Protein AF-A0A968QSR7-F1 (afdb_monomer_lite)

Sequence (212 aa):
MKFERIIHTDYPELKRFFEHQQYRLCVYSLPSLLCWSNDVYQPYGAAIDDDTLLVAAEFDEAHRKDRHLIMPVSRNGEFSPEELAKLLKTSGFDSYWFVPEDYIAAYPRISDLFEIREQVGFADYIYRKDDLAELKGNKYSKKRNLIHQFQKEYVNTNRISIEPLTPSLCSECLEFLEEWCKEHGCDKETQDDLACEKPLPSICLSISGILM

Radius of gyration: 20.64 Å; chains: 1; bounding box: 46×44×51 Å

Structure (mmCIF, N/CA/C/O backbone):
data_AF-A0A968QSR7-F1
#
_entry.id   AF-A0A968QSR7-F1
#
loop_
_atom_site.group_PDB
_atom_site.id
_atom_site.type_symbol
_atom_site.label_atom_id
_atom_site.label_alt_id
_atom_site.label_comp_id
_atom_site.label_asym_id
_atom_site.label_entity_id
_atom_site.label_seq_id
_atom_site.pdbx_PDB_ins_code
_atom_site.Cartn_x
_atom_site.Cartn_y
_atom_site.Cartn_z
_atom_site.occupancy
_atom_site.B_iso_or_equiv
_atom_site.auth_seq_id
_atom_site.auth_comp_id
_atom_site.auth_asym_id
_atom_site.auth_atom_id
_atom_site.pdbx_PDB_model_num
ATOM 1 N N . MET A 1 1 ? 12.946 9.515 -17.135 1.00 85.38 1 MET A N 1
ATOM 2 C CA . MET A 1 1 ? 11.650 9.887 -16.521 1.00 85.38 1 MET A CA 1
ATOM 3 C C . MET A 1 1 ? 11.924 10.859 -15.386 1.00 85.38 1 MET A C 1
ATOM 5 O O . MET A 1 1 ? 13.015 10.787 -14.831 1.00 85.38 1 MET A O 1
ATOM 9 N N . LYS A 1 2 ? 11.009 11.785 -15.081 1.00 89.00 2 LYS A N 1
ATOM 10 C CA . LYS A 1 2 ? 11.162 12.705 -13.945 1.00 89.00 2 LYS A CA 1
ATOM 11 C C . LYS A 1 2 ? 10.238 12.234 -12.827 1.00 89.00 2 LYS A C 1
ATOM 13 O O . LYS A 1 2 ? 9.035 12.178 -13.041 1.00 89.00 2 LYS A O 1
ATOM 18 N N . PHE A 1 3 ? 10.823 11.874 -11.692 1.00 95.56 3 PHE A N 1
ATOM 19 C CA . PHE A 1 3 ? 10.096 11.520 -10.479 1.00 95.56 3 PHE A CA 1
ATOM 20 C C . PHE A 1 3 ? 9.932 12.763 -9.607 1.00 95.56 3 PHE A C 1
ATOM 22 O O . PHE A 1 3 ? 10.880 13.535 -9.444 1.00 95.56 3 PHE A O 1
ATOM 29 N N . GLU A 1 4 ? 8.740 12.953 -9.057 1.00 95.56 4 GLU A N 1
ATOM 30 C CA . GLU A 1 4 ? 8.408 14.057 -8.157 1.00 95.56 4 GLU A CA 1
ATOM 31 C C . GLU A 1 4 ? 7.852 13.501 -6.850 1.00 95.56 4 GLU A C 1
ATOM 33 O O . GLU A 1 4 ? 7.198 12.459 -6.850 1.00 95.56 4 GLU A O 1
ATOM 38 N N . ARG A 1 5 ? 8.157 14.154 -5.725 1.00 95.12 5 ARG A N 1
ATOM 39 C CA . ARG A 1 5 ? 7.721 13.680 -4.409 1.00 95.12 5 ARG A CA 1
ATOM 40 C C . ARG A 1 5 ? 6.198 13.707 -4.347 1.00 95.12 5 ARG A C 1
ATOM 42 O O . ARG A 1 5 ? 5.607 14.750 -4.600 1.00 95.12 5 ARG A O 1
ATOM 49 N N . ILE A 1 6 ? 5.605 12.582 -3.966 1.00 93.88 6 ILE A N 1
ATOM 50 C CA . ILE A 1 6 ? 4.172 12.464 -3.730 1.00 93.88 6 ILE A CA 1
ATOM 51 C C . ILE A 1 6 ? 3.874 12.979 -2.321 1.00 93.88 6 ILE A C 1
ATOM 53 O O . ILE A 1 6 ? 4.499 12.561 -1.343 1.00 93.88 6 ILE A O 1
ATOM 57 N N . ILE A 1 7 ? 2.890 13.863 -2.212 1.00 89.81 7 ILE A N 1
ATOM 58 C CA . ILE A 1 7 ? 2.382 14.404 -0.954 1.00 89.81 7 ILE A CA 1
ATOM 59 C C . ILE A 1 7 ? 0.861 14.254 -0.865 1.00 89.81 7 ILE A C 1
ATOM 61 O O . ILE A 1 7 ? 0.168 13.988 -1.843 1.00 89.81 7 ILE A O 1
ATOM 65 N N . HIS A 1 8 ? 0.313 14.421 0.339 1.00 85.75 8 HIS A N 1
ATOM 66 C CA . HIS A 1 8 ? -1.114 14.199 0.606 1.00 85.75 8 HIS A CA 1
ATOM 67 C C . HIS A 1 8 ? -2.053 15.056 -0.266 1.00 85.75 8 HIS A C 1
ATOM 69 O O . HIS A 1 8 ? -3.153 14.611 -0.588 1.00 85.75 8 HIS A O 1
ATOM 75 N N . THR A 1 9 ? -1.625 16.250 -0.695 1.00 89.25 9 THR A N 1
ATOM 76 C CA . THR A 1 9 ? -2.409 17.120 -1.588 1.00 89.25 9 THR A CA 1
ATOM 77 C C . THR A 1 9 ? -2.556 16.569 -3.004 1.00 89.25 9 THR A C 1
ATOM 79 O O . THR A 1 9 ? -3.473 16.982 -3.709 1.00 89.25 9 THR A O 1
ATOM 82 N N . ASP A 1 10 ? -1.715 15.616 -3.409 1.00 92.81 10 ASP A N 1
ATOM 83 C CA . ASP A 1 10 ? -1.764 14.994 -4.737 1.00 92.81 10 ASP A CA 1
ATOM 84 C C . ASP A 1 10 ? -2.848 13.908 -4.818 1.00 92.81 10 ASP A C 1
ATOM 86 O O . ASP A 1 10 ? -3.155 13.404 -5.900 1.00 92.81 10 ASP A O 1
ATOM 90 N N . TYR A 1 11 ? -3.464 13.546 -3.682 1.00 92.38 11 TYR A N 1
ATOM 91 C CA . TYR A 1 11 ? -4.457 12.476 -3.602 1.00 92.38 11 TYR A CA 1
ATOM 92 C C . TYR A 1 11 ? -5.560 12.571 -4.673 1.00 92.38 11 TYR A C 1
ATOM 94 O O . TYR A 1 11 ? -5.792 11.561 -5.342 1.00 92.38 11 TYR A O 1
ATOM 102 N N . PRO A 1 12 ? -6.228 13.725 -4.901 1.00 93.25 12 PRO A N 1
ATOM 103 C CA . PRO A 1 12 ? -7.306 13.808 -5.887 1.00 93.25 12 PRO A CA 1
ATOM 104 C C . PRO A 1 12 ? -6.850 13.487 -7.313 1.00 93.25 12 PRO A C 1
ATOM 106 O O . PRO A 1 12 ? -7.607 12.883 -8.072 1.00 93.25 12 PRO A O 1
ATOM 109 N N . GLU A 1 13 ? -5.621 13.864 -7.673 1.00 92.62 13 GLU A N 1
ATOM 110 C CA . GLU A 1 13 ? -5.058 13.591 -8.995 1.00 92.62 13 GLU A CA 1
ATOM 111 C C . GLU A 1 13 ? -4.615 12.133 -9.120 1.00 92.62 13 GLU A C 1
ATOM 113 O O . GLU A 1 13 ? -4.920 11.471 -10.114 1.00 92.62 13 GLU A O 1
ATOM 118 N N . LEU A 1 14 ? -3.929 11.610 -8.102 1.00 93.94 14 LEU A N 1
ATOM 119 C CA . LEU A 1 14 ? -3.367 10.263 -8.142 1.00 93.94 14 LEU A CA 1
ATOM 120 C C . LEU A 1 14 ? -4.429 9.174 -8.008 1.00 93.94 14 LEU A C 1
ATOM 122 O O . LEU A 1 14 ? -4.246 8.080 -8.543 1.00 93.94 14 LEU A O 1
ATOM 126 N N . LYS A 1 15 ? -5.559 9.463 -7.347 1.00 93.75 15 LYS A N 1
ATOM 127 C CA . LYS A 1 15 ? -6.635 8.494 -7.091 1.00 93.75 15 LYS A CA 1
ATOM 128 C C . LYS A 1 15 ? -7.050 7.729 -8.347 1.00 93.75 15 LYS A C 1
ATOM 130 O O . LYS A 1 15 ? -7.258 6.522 -8.265 1.00 93.75 15 LYS A O 1
ATOM 135 N N . ARG A 1 16 ? -7.099 8.392 -9.507 1.00 93.00 16 ARG A N 1
ATOM 136 C CA . ARG A 1 16 ? -7.496 7.777 -10.786 1.00 93.00 16 ARG A CA 1
ATOM 137 C C . ARG A 1 16 ? -6.653 6.555 -11.171 1.00 93.00 16 ARG A C 1
ATOM 139 O O . ARG A 1 16 ? -7.195 5.631 -11.762 1.00 93.00 16 ARG A O 1
ATOM 146 N N . PHE A 1 17 ? -5.360 6.533 -10.834 1.00 93.75 17 PHE A N 1
ATOM 147 C CA . PHE A 1 17 ? -4.467 5.410 -11.150 1.00 93.75 17 PHE A CA 1
ATOM 148 C C . PHE A 1 17 ? -4.764 4.191 -10.272 1.00 93.75 17 PHE A C 1
ATOM 150 O O . PHE A 1 17 ? -4.641 3.055 -10.715 1.00 93.75 17 PHE A O 1
ATOM 157 N N . PHE A 1 18 ? -5.191 4.432 -9.032 1.00 92.88 18 PHE A N 1
ATOM 158 C CA . PHE A 1 18 ? -5.494 3.391 -8.050 1.00 92.88 18 PHE A CA 1
ATOM 159 C C . PHE A 1 18 ? -6.953 2.909 -8.121 1.00 92.88 18 PHE A C 1
ATOM 161 O O . PHE A 1 18 ? -7.298 1.870 -7.556 1.00 92.88 18 PHE A O 1
ATOM 168 N N . GLU A 1 19 ? -7.830 3.633 -8.820 1.00 88.44 19 GLU A N 1
ATOM 169 C CA . GLU A 1 19 ? -9.184 3.171 -9.118 1.00 88.44 19 GLU A CA 1
ATOM 170 C C . GLU A 1 19 ? -9.130 1.932 -10.023 1.00 88.44 19 GLU A C 1
ATOM 172 O O . GLU A 1 19 ? -8.635 1.983 -11.144 1.00 88.44 19 GLU A O 1
ATOM 177 N N . HIS A 1 20 ? -9.674 0.812 -9.538 1.00 84.38 20 HIS A N 1
ATOM 178 C CA . HIS A 1 20 ? -9.673 -0.493 -10.220 1.00 84.38 20 HIS A CA 1
ATOM 179 C C . HIS A 1 20 ? -8.299 -1.154 -10.393 1.00 84.38 20 HIS A C 1
ATOM 181 O O . HIS A 1 20 ? -8.180 -2.117 -11.151 1.00 84.38 20 HIS A O 1
ATOM 187 N N . GLN A 1 21 ? -7.285 -0.706 -9.658 1.00 88.88 21 GLN A N 1
ATOM 188 C CA . GLN A 1 21 ? -6.018 -1.424 -9.556 1.00 88.88 21 GLN A CA 1
ATOM 189 C C . GLN A 1 21 ? -6.251 -2.843 -8.971 1.00 88.88 21 GLN A C 1
ATOM 191 O O . GLN A 1 21 ? -7.127 -3.040 -8.126 1.00 88.88 21 GLN A O 1
ATOM 196 N N . GLN A 1 22 ? -5.503 -3.843 -9.451 1.00 86.62 22 GLN A N 1
ATOM 197 C CA . GLN A 1 22 ? -5.757 -5.273 -9.220 1.00 86.62 22 GLN A CA 1
ATOM 198 C C . GLN A 1 22 ? -4.875 -5.931 -8.148 1.00 86.62 22 GLN A C 1
ATOM 200 O O . GLN A 1 22 ? -5.289 -6.931 -7.555 1.00 86.62 22 GLN A O 1
ATOM 205 N N . TYR A 1 23 ? -3.676 -5.411 -7.868 1.00 92.38 23 TYR A N 1
ATOM 206 C CA . TYR A 1 23 ? -2.830 -5.995 -6.821 1.00 92.38 23 TYR A CA 1
ATOM 207 C C . TYR A 1 23 ? -3.467 -5.840 -5.433 1.00 92.38 23 TYR A C 1
ATOM 209 O O . TYR A 1 23 ? -3.924 -4.768 -5.035 1.00 92.38 23 TYR A O 1
ATOM 217 N N . ARG A 1 24 ? -3.471 -6.939 -4.677 1.00 90.88 24 ARG A N 1
ATOM 218 C CA . ARG A 1 24 ? -4.171 -7.048 -3.386 1.00 90.88 24 ARG A CA 1
ATOM 219 C C . ARG A 1 24 ? -3.322 -6.663 -2.176 1.00 90.88 24 ARG A C 1
ATOM 221 O O . ARG A 1 24 ? -3.849 -6.663 -1.067 1.00 90.88 24 ARG A O 1
ATOM 228 N N . LEU A 1 25 ? -2.036 -6.374 -2.381 1.00 93.88 25 LEU A N 1
ATOM 229 C CA . LEU A 1 25 ? -1.140 -5.983 -1.297 1.00 93.88 25 LEU A CA 1
ATOM 230 C C . LEU A 1 25 ? -1.472 -4.569 -0.805 1.00 93.88 25 LEU A C 1
ATOM 232 O O . LEU A 1 25 ? -1.793 -3.685 -1.603 1.00 93.88 25 LEU A O 1
ATOM 236 N N . CYS A 1 26 ? -1.363 -4.346 0.501 1.00 92.12 26 CYS A N 1
ATOM 237 C CA . CYS A 1 26 ? -1.734 -3.101 1.164 1.00 92.12 26 CYS A CA 1
ATOM 238 C C . CYS A 1 26 ? -0.921 -1.899 0.670 1.00 92.12 26 CYS A C 1
ATOM 240 O O . CYS A 1 26 ? -1.440 -0.786 0.652 1.00 92.12 26 CYS A O 1
ATOM 242 N N . VAL A 1 27 ? 0.310 -2.113 0.192 1.00 91.31 27 VAL A N 1
ATOM 243 C CA . VAL A 1 27 ? 1.151 -1.057 -0.395 1.00 91.31 27 VAL A CA 1
ATOM 244 C C . VAL A 1 27 ? 0.498 -0.393 -1.612 1.00 91.31 27 VAL A C 1
ATOM 246 O O . VAL A 1 27 ? 0.769 0.766 -1.898 1.00 91.31 27 VAL A O 1
ATOM 249 N N . TYR A 1 28 ? -0.404 -1.085 -2.315 1.00 93.75 28 TYR A N 1
ATOM 250 C CA . TYR A 1 28 ? -1.114 -0.528 -3.468 1.00 93.75 28 TYR A CA 1
ATOM 251 C C . TYR A 1 28 ? -2.396 0.223 -3.079 1.00 93.75 28 TYR A C 1
ATOM 253 O O . TYR A 1 28 ? -3.260 0.479 -3.916 1.00 93.75 28 TYR A O 1
ATOM 261 N N . SER A 1 29 ? -2.530 0.592 -1.807 1.00 91.81 29 SER A N 1
ATOM 262 C CA . SER A 1 29 ? -3.497 1.570 -1.319 1.00 91.81 29 SER A CA 1
ATOM 263 C C . SER A 1 29 ? -2.862 2.962 -1.359 1.00 91.81 29 SER A C 1
ATOM 265 O O . SER A 1 29 ? -1.873 3.217 -0.671 1.00 91.81 29 SER A O 1
ATOM 267 N N . LEU A 1 30 ? -3.445 3.890 -2.127 1.00 92.56 30 LEU A N 1
ATOM 268 C CA . LEU A 1 30 ? -2.966 5.277 -2.181 1.00 92.56 30 LEU A CA 1
ATOM 269 C C . LEU A 1 30 ? -2.920 5.948 -0.791 1.00 92.56 30 LEU A C 1
ATOM 271 O O . LEU A 1 30 ? -1.902 6.566 -0.484 1.00 92.56 30 LEU A O 1
ATOM 275 N N . PRO A 1 31 ? -3.940 5.806 0.085 1.00 90.38 31 PRO A N 1
ATOM 276 C CA . PRO A 1 31 ? -3.824 6.278 1.462 1.00 90.38 31 PRO A CA 1
ATOM 277 C C . PRO A 1 31 ? -2.617 5.693 2.191 1.00 90.38 31 PRO A C 1
ATOM 279 O O . PRO A 1 31 ? -1.882 6.443 2.816 1.00 90.38 31 PRO A O 1
ATOM 282 N N . SER A 1 32 ? -2.362 4.387 2.062 1.00 88.06 32 SER A N 1
ATOM 283 C CA . SER A 1 32 ? -1.218 3.744 2.715 1.00 88.06 32 SER A CA 1
ATOM 284 C C . SER A 1 32 ? 0.106 4.344 2.235 1.00 88.06 32 SER A C 1
ATOM 286 O O . SER A 1 32 ? 0.920 4.724 3.067 1.00 88.06 32 SER A O 1
ATOM 288 N N . LEU A 1 33 ? 0.294 4.536 0.925 1.00 87.94 33 LEU A N 1
ATOM 289 C CA . LEU A 1 33 ? 1.502 5.173 0.377 1.00 87.94 33 LEU A CA 1
ATOM 290 C C . LEU A 1 33 ? 1.752 6.575 0.946 1.00 87.94 33 LEU A C 1
ATOM 292 O O . LEU A 1 33 ? 2.890 6.921 1.251 1.00 87.94 33 LEU A O 1
ATOM 296 N N . LEU A 1 34 ? 0.692 7.372 1.090 1.00 88.44 34 LEU A N 1
ATOM 297 C CA . LEU A 1 34 ? 0.771 8.745 1.593 1.00 88.44 34 LEU A CA 1
ATOM 298 C C . LEU A 1 34 ? 1.015 8.809 3.100 1.00 88.44 34 LEU A C 1
ATOM 300 O O . LEU A 1 34 ? 1.772 9.653 3.573 1.00 88.44 34 LEU A O 1
ATOM 304 N N . CYS A 1 35 ? 0.370 7.913 3.837 1.00 82.62 35 CYS A N 1
ATOM 305 C CA . CYS A 1 35 ? 0.431 7.802 5.285 1.00 82.62 35 CYS A CA 1
ATOM 306 C C . CYS A 1 35 ? 1.841 7.494 5.803 1.00 82.62 35 CYS A C 1
ATOM 308 O O . CYS A 1 35 ? 2.231 8.022 6.838 1.00 82.62 35 CYS A O 1
ATOM 310 N N . TRP A 1 36 ? 2.615 6.690 5.071 1.00 80.81 36 TRP A N 1
ATOM 311 C CA . TRP A 1 36 ? 3.970 6.310 5.475 1.00 80.81 36 TRP A CA 1
ATOM 312 C C . TRP A 1 36 ? 5.044 7.357 5.143 1.00 80.81 36 TRP A C 1
ATOM 314 O O . TRP A 1 36 ? 6.180 7.201 5.579 1.00 80.81 36 TRP A O 1
ATOM 324 N N . SER A 1 37 ? 4.722 8.428 4.405 1.00 85.50 37 SER A N 1
ATOM 325 C CA . SER A 1 37 ? 5.699 9.461 4.026 1.00 85.50 37 SER A CA 1
ATOM 326 C C . SER A 1 37 ? 6.261 10.201 5.247 1.00 85.50 37 SER A C 1
ATOM 328 O O . SER A 1 37 ? 5.532 10.904 5.946 1.00 85.50 37 SER A O 1
ATOM 330 N N . ASN A 1 38 ? 7.578 10.150 5.428 1.00 82.69 38 ASN A N 1
ATOM 331 C CA . ASN A 1 38 ? 8.318 10.825 6.492 1.00 82.69 38 ASN A CA 1
ATOM 332 C C . ASN A 1 38 ? 9.698 11.309 5.981 1.00 82.69 38 ASN A C 1
ATOM 334 O O . ASN A 1 38 ? 9.880 11.503 4.776 1.00 82.69 38 ASN A O 1
ATOM 338 N N . ASP A 1 39 ? 10.640 11.595 6.882 1.00 79.75 39 ASP A N 1
ATOM 339 C CA . ASP A 1 39 ? 11.981 1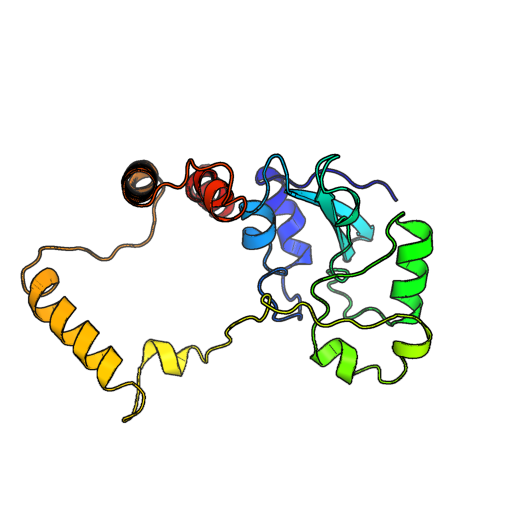2.069 6.509 1.00 79.75 39 ASP A CA 1
ATOM 340 C C . ASP A 1 39 ? 12.888 10.940 5.991 1.00 79.75 39 ASP A C 1
ATOM 342 O O . ASP A 1 39 ? 13.714 11.188 5.111 1.00 79.75 39 ASP A O 1
ATOM 346 N N . VAL A 1 40 ? 12.678 9.710 6.469 1.00 81.19 40 VAL A N 1
ATOM 347 C CA . VAL A 1 40 ? 13.384 8.490 6.057 1.00 81.19 40 VAL A CA 1
ATOM 348 C C . VAL A 1 40 ? 12.755 7.884 4.808 1.00 81.19 40 VAL A C 1
ATOM 350 O O . VAL A 1 40 ? 13.474 7.682 3.843 1.00 81.19 40 VAL A O 1
ATOM 353 N N . TYR A 1 41 ? 11.444 7.617 4.791 1.00 85.81 41 TYR A N 1
ATOM 354 C CA . TYR A 1 41 ? 10.731 7.061 3.630 1.00 85.81 41 TYR A CA 1
ATOM 355 C C . TYR A 1 41 ? 9.963 8.146 2.877 1.00 85.81 41 TYR A C 1
ATOM 357 O O . TYR A 1 41 ? 9.116 8.838 3.444 1.00 85.81 41 TYR A O 1
ATOM 365 N N . GLN A 1 42 ? 10.209 8.268 1.576 1.00 90.75 42 GLN A N 1
ATOM 366 C CA . GLN A 1 42 ? 9.622 9.307 0.741 1.00 90.75 42 GLN A CA 1
ATOM 367 C C . GLN A 1 42 ? 9.071 8.689 -0.553 1.00 90.75 42 GLN A C 1
ATOM 369 O O . GLN A 1 42 ? 9.845 8.239 -1.394 1.00 90.75 42 GLN A O 1
ATOM 374 N N . PRO A 1 43 ? 7.748 8.664 -0.774 1.00 94.75 43 PRO A N 1
ATOM 375 C CA . PRO A 1 43 ? 7.198 8.184 -2.034 1.00 94.75 43 PRO A CA 1
ATOM 376 C C . PRO A 1 43 ? 7.378 9.236 -3.138 1.00 94.75 43 PRO A C 1
ATOM 378 O O . PRO A 1 43 ? 7.114 10.421 -2.934 1.00 94.75 43 PRO A O 1
ATOM 381 N N . TYR A 1 44 ? 7.800 8.809 -4.326 1.00 96.75 44 TYR A N 1
ATOM 382 C CA . TYR A 1 44 ? 7.905 9.640 -5.526 1.00 96.75 44 TYR A CA 1
ATOM 383 C C . TYR A 1 44 ? 7.113 9.021 -6.676 1.00 96.75 44 TYR A C 1
ATOM 385 O O . TYR A 1 44 ? 7.060 7.805 -6.826 1.00 96.75 44 TYR A O 1
ATOM 393 N N . GLY A 1 45 ? 6.511 9.858 -7.511 1.00 96.75 45 GLY A N 1
ATOM 394 C CA . GLY A 1 45 ? 5.649 9.466 -8.616 1.00 96.75 45 GLY A CA 1
ATOM 395 C C . GLY A 1 45 ? 6.183 9.952 -9.955 1.00 96.75 45 GLY A C 1
ATOM 396 O O . GLY A 1 45 ? 6.748 11.040 -10.052 1.00 96.75 45 GLY A O 1
ATOM 397 N N . ALA A 1 46 ? 5.980 9.153 -10.997 1.00 96.69 46 ALA A N 1
ATOM 398 C CA . ALA A 1 46 ? 6.159 9.566 -12.383 1.00 96.69 46 ALA A CA 1
ATOM 399 C C . ALA A 1 46 ? 5.047 8.955 -13.244 1.00 96.69 46 ALA A C 1
ATOM 401 O O . ALA A 1 46 ? 5.014 7.740 -13.449 1.00 96.69 46 ALA A O 1
ATOM 402 N N . ALA A 1 47 ? 4.142 9.790 -13.757 1.00 95.25 47 ALA A N 1
ATOM 403 C CA . ALA A 1 47 ? 3.190 9.361 -14.777 1.00 95.25 47 ALA A CA 1
ATOM 404 C C . ALA A 1 47 ? 3.938 9.179 -16.105 1.00 95.25 47 ALA A C 1
ATOM 406 O O . ALA A 1 47 ? 4.627 10.095 -16.565 1.00 95.25 47 ALA A O 1
ATOM 407 N N . ILE A 1 48 ? 3.846 7.988 -16.696 1.00 93.25 48 ILE A N 1
ATOM 408 C CA . ILE A 1 48 ? 4.497 7.683 -17.984 1.00 93.25 48 ILE A CA 1
ATOM 409 C C . ILE A 1 48 ? 3.522 7.763 -19.163 1.00 93.25 48 ILE A C 1
ATOM 411 O O . ILE A 1 48 ? 3.957 7.929 -20.301 1.00 93.25 48 ILE A O 1
ATOM 415 N N . ASP A 1 49 ? 2.225 7.707 -18.868 1.00 92.12 49 ASP A N 1
ATOM 416 C CA . ASP A 1 49 ? 1.095 7.969 -19.754 1.00 92.12 49 ASP A CA 1
ATOM 417 C C . ASP A 1 49 ? -0.146 8.330 -18.902 1.00 92.12 49 ASP A C 1
ATOM 419 O O . ASP A 1 49 ? -0.041 8.488 -17.682 1.00 92.12 49 ASP A O 1
ATOM 423 N N . ASP A 1 50 ? -1.311 8.488 -19.538 1.00 91.19 50 ASP A N 1
ATOM 424 C CA . ASP A 1 50 ? -2.560 8.897 -18.875 1.00 91.19 50 ASP A CA 1
ATOM 425 C C . ASP A 1 50 ? -3.115 7.851 -17.887 1.00 91.19 50 ASP A C 1
ATOM 427 O O . ASP A 1 50 ? -3.922 8.188 -17.018 1.00 91.19 50 ASP A O 1
ATOM 431 N N . ASP A 1 51 ? -2.684 6.593 -17.997 1.00 92.94 51 ASP A N 1
ATOM 432 C CA . ASP A 1 51 ? -3.247 5.457 -17.266 1.00 92.94 51 ASP A CA 1
ATOM 433 C C . ASP A 1 51 ? -2.243 4.765 -16.342 1.00 92.94 51 ASP A C 1
ATOM 435 O O . ASP A 1 51 ? -2.656 3.925 -15.539 1.00 92.94 51 ASP A O 1
ATOM 439 N N . THR A 1 52 ? -0.955 5.106 -16.433 1.00 94.88 52 THR A N 1
ATOM 440 C CA . THR A 1 52 ? 0.129 4.431 -15.718 1.00 94.88 52 THR A CA 1
ATOM 441 C C . THR A 1 52 ? 0.963 5.385 -14.873 1.00 94.88 52 THR A C 1
ATOM 443 O O . THR A 1 52 ? 1.616 6.308 -15.372 1.00 94.88 52 THR A O 1
ATOM 446 N N . LEU A 1 53 ? 1.034 5.066 -13.583 1.00 96.31 53 LEU A N 1
ATOM 447 C CA . LEU A 1 53 ? 1.885 5.715 -12.601 1.00 96.31 53 LEU A CA 1
ATOM 448 C C . LEU A 1 53 ? 2.990 4.758 -12.146 1.00 96.31 53 LEU A C 1
ATOM 450 O O . LEU A 1 53 ? 2.726 3.657 -11.656 1.00 96.31 53 LEU A O 1
ATOM 454 N N . LEU A 1 54 ? 4.239 5.205 -12.255 1.00 97.25 54 LEU A N 1
ATOM 455 C CA . LEU A 1 54 ? 5.350 4.594 -11.536 1.00 97.25 54 LEU A CA 1
ATOM 456 C C . LEU A 1 54 ? 5.454 5.233 -10.158 1.00 97.25 54 LEU A C 1
ATOM 458 O O . LEU A 1 54 ? 5.469 6.459 -10.051 1.00 97.25 54 LEU A O 1
ATOM 462 N N . VAL A 1 55 ? 5.570 4.401 -9.128 1.00 97.12 55 VAL A N 1
ATOM 463 C CA . VAL A 1 55 ? 5.805 4.846 -7.756 1.00 97.12 55 VAL A CA 1
ATOM 464 C C . VAL A 1 55 ? 7.142 4.286 -7.286 1.00 97.12 55 VAL A C 1
ATOM 466 O O . VAL A 1 55 ? 7.390 3.082 -7.354 1.00 97.12 55 VAL A O 1
ATOM 469 N N . ALA A 1 56 ? 8.003 5.189 -6.843 1.00 97.25 56 ALA A N 1
ATOM 470 C CA . ALA A 1 56 ? 9.309 4.920 -6.281 1.00 97.25 56 ALA A CA 1
ATOM 471 C C . ALA A 1 56 ? 9.290 5.156 -4.772 1.00 97.25 56 ALA A C 1
ATOM 473 O O . ALA A 1 56 ? 8.805 6.187 -4.310 1.00 97.25 56 ALA A O 1
ATOM 474 N N . ALA A 1 57 ? 9.863 4.225 -4.021 1.00 95.25 57 ALA A N 1
ATOM 475 C CA . ALA A 1 57 ? 10.277 4.451 -2.650 1.00 95.25 57 ALA A CA 1
ATOM 476 C C . ALA A 1 57 ? 11.674 5.077 -2.670 1.00 95.25 57 ALA A C 1
ATOM 478 O O . ALA A 1 57 ? 12.657 4.433 -3.048 1.00 95.25 57 ALA A O 1
ATOM 479 N N . GLU A 1 58 ? 11.750 6.350 -2.306 1.00 94.88 58 GLU A N 1
ATOM 480 C CA . GLU A 1 58 ? 12.998 7.050 -2.033 1.00 94.88 58 GLU A CA 1
ATOM 481 C C . GLU A 1 58 ? 13.289 7.013 -0.535 1.00 94.88 58 GLU A C 1
ATOM 483 O O . GLU A 1 58 ? 12.371 6.986 0.288 1.00 94.88 58 GLU A O 1
ATOM 488 N N . PHE A 1 59 ? 14.574 7.022 -0.195 1.00 92.25 59 PHE A N 1
ATOM 489 C CA . PHE A 1 59 ? 15.030 6.991 1.187 1.00 92.25 59 PHE A CA 1
ATOM 490 C C . PHE A 1 59 ? 16.101 8.048 1.448 1.00 92.25 59 PHE A C 1
ATOM 492 O O . PHE A 1 59 ? 16.725 8.554 0.510 1.00 92.25 59 PHE A O 1
ATOM 499 N N . ASP A 1 60 ? 16.328 8.369 2.720 1.00 87.00 60 ASP A N 1
ATOM 500 C CA . ASP A 1 60 ? 17.456 9.200 3.131 1.00 87.00 60 ASP A CA 1
ATOM 501 C C . ASP A 1 60 ? 18.819 8.572 2.765 1.00 87.00 60 ASP A C 1
ATOM 503 O O . ASP A 1 60 ? 18.928 7.430 2.311 1.00 87.00 60 ASP A O 1
ATOM 507 N N . GLU A 1 61 ? 19.904 9.332 2.936 1.00 87.31 61 GLU A N 1
ATOM 508 C CA . GLU A 1 61 ? 21.235 8.873 2.514 1.00 87.31 61 GLU A CA 1
ATOM 509 C C . GLU A 1 61 ? 21.692 7.616 3.280 1.00 87.31 61 GLU A C 1
ATOM 511 O O . GLU A 1 61 ? 22.422 6.794 2.724 1.00 87.31 61 GLU A O 1
ATOM 516 N N . ALA A 1 62 ? 21.233 7.427 4.524 1.00 87.06 62 ALA A N 1
ATOM 517 C CA . ALA A 1 62 ? 21.551 6.248 5.326 1.00 87.06 62 ALA A CA 1
ATOM 518 C C . ALA A 1 62 ? 20.902 4.966 4.767 1.00 87.06 62 ALA A C 1
ATOM 520 O O . ALA A 1 62 ? 21.516 3.896 4.825 1.00 87.06 62 ALA A O 1
ATOM 521 N N . HIS A 1 63 ? 19.716 5.082 4.163 1.00 87.31 63 HIS A N 1
ATOM 522 C CA . HIS A 1 63 ? 18.923 3.963 3.641 1.00 87.31 63 HIS A CA 1
ATOM 523 C C . HIS A 1 63 ? 18.808 3.962 2.110 1.00 87.31 63 HIS A C 1
ATOM 525 O O . HIS A 1 63 ? 18.009 3.241 1.522 1.00 87.31 63 HIS A O 1
ATOM 531 N N . ARG A 1 64 ? 19.666 4.713 1.412 1.00 88.31 64 ARG A N 1
ATOM 532 C CA . ARG A 1 64 ? 19.642 4.861 -0.054 1.00 88.31 64 ARG A CA 1
ATOM 533 C C . ARG A 1 64 ? 19.672 3.543 -0.841 1.00 88.31 64 ARG A C 1
ATOM 535 O O . ARG A 1 64 ? 19.196 3.488 -1.973 1.00 88.31 64 ARG A O 1
ATOM 542 N N . LYS A 1 65 ? 20.259 2.488 -0.273 1.00 90.38 65 LYS A N 1
ATOM 543 C CA . LYS A 1 65 ? 20.305 1.140 -0.871 1.00 90.38 65 LYS A CA 1
ATOM 544 C C . LYS A 1 65 ? 18.929 0.464 -0.942 1.00 90.38 65 LYS A C 1
ATOM 546 O O . LYS A 1 65 ? 18.767 -0.465 -1.720 1.00 90.38 65 LYS A O 1
ATOM 551 N N . ASP A 1 66 ? 17.982 0.913 -0.123 1.00 92.19 66 ASP A N 1
ATOM 552 C CA . ASP A 1 66 ? 16.645 0.335 -0.002 1.00 92.19 66 ASP A CA 1
ATOM 553 C C . ASP A 1 66 ? 15.667 0.983 -0.995 1.00 92.19 66 ASP A C 1
ATOM 555 O O . ASP A 1 66 ? 14.507 0.594 -1.065 1.00 92.19 66 ASP A O 1
ATOM 559 N N . ARG A 1 67 ? 16.133 1.944 -1.808 1.00 95.56 67 ARG A N 1
ATOM 560 C CA . ARG A 1 67 ? 15.357 2.567 -2.888 1.00 95.56 67 ARG A CA 1
ATOM 561 C C . ARG A 1 67 ? 14.890 1.533 -3.903 1.00 95.56 67 ARG A C 1
ATOM 563 O O . ARG A 1 67 ? 15.693 0.779 -4.444 1.00 95.56 67 ARG A O 1
ATOM 570 N N . HIS A 1 68 ? 13.611 1.574 -4.245 1.00 97.38 68 HIS A N 1
ATOM 571 C CA . HIS A 1 68 ? 13.002 0.622 -5.170 1.00 97.38 68 HIS A CA 1
ATOM 572 C C . HIS A 1 68 ? 11.785 1.223 -5.869 1.00 97.38 68 HIS A C 1
ATOM 574 O O . HIS A 1 68 ? 11.253 2.251 -5.456 1.00 97.38 68 HIS A O 1
ATOM 580 N N . LEU A 1 69 ? 11.314 0.561 -6.923 1.00 98.06 69 LEU A N 1
ATOM 581 C CA . LEU A 1 69 ? 9.965 0.778 -7.439 1.00 98.06 69 LEU A CA 1
ATOM 582 C C . LEU A 1 69 ? 8.997 -0.208 -6.777 1.00 98.06 69 LEU A C 1
ATOM 584 O O . LEU A 1 69 ? 9.374 -1.337 -6.475 1.00 98.06 69 LEU A O 1
ATOM 588 N N . ILE A 1 70 ? 7.735 0.169 -6.604 1.00 96.75 70 ILE A N 1
ATOM 589 C CA . ILE A 1 70 ? 6.667 -0.844 -6.550 1.00 96.75 70 ILE A CA 1
ATOM 590 C C . ILE A 1 70 ? 6.248 -1.196 -7.980 1.00 96.75 70 ILE A C 1
ATOM 592 O O . ILE A 1 70 ? 6.653 -0.524 -8.936 1.00 96.75 70 ILE A O 1
ATOM 596 N N . MET A 1 71 ? 5.453 -2.253 -8.163 1.00 96.88 71 MET A N 1
ATOM 597 C CA . MET A 1 71 ? 4.955 -2.591 -9.501 1.00 96.88 71 MET A CA 1
ATOM 598 C C . MET A 1 71 ? 4.198 -1.396 -10.107 1.00 96.88 71 MET A C 1
ATOM 600 O O . MET A 1 71 ? 3.490 -0.702 -9.371 1.00 96.88 71 MET A O 1
ATOM 604 N N . PRO A 1 72 ? 4.309 -1.145 -11.427 1.00 96.19 72 PRO A N 1
ATOM 605 C CA . PRO A 1 72 ? 3.566 -0.073 -12.078 1.00 96.19 72 PRO A CA 1
ATOM 606 C C . PRO A 1 72 ? 2.073 -0.168 -11.765 1.00 96.19 72 PRO A C 1
ATOM 608 O O . PRO A 1 72 ? 1.465 -1.231 -11.919 1.00 96.19 72 PRO A O 1
ATOM 611 N N . VAL A 1 73 ? 1.491 0.949 -11.336 1.00 95.00 73 VAL A N 1
ATOM 612 C CA . VAL A 1 73 ? 0.054 1.057 -11.091 1.00 95.00 73 VAL A CA 1
ATOM 613 C C . VAL A 1 73 ? -0.574 1.530 -12.392 1.00 95.00 73 VAL A C 1
ATOM 615 O O . VAL A 1 73 ? -0.382 2.680 -12.788 1.00 95.00 73 VAL A O 1
ATOM 618 N N . SER A 1 74 ? -1.273 0.631 -13.083 1.00 92.44 74 SER A N 1
ATOM 619 C CA . SER A 1 74 ? -1.851 0.917 -14.394 1.00 92.44 74 SER A CA 1
ATOM 620 C C . SER A 1 74 ? -3.298 0.474 -14.509 1.00 92.44 74 SER A C 1
ATOM 622 O O . SER A 1 74 ? -3.688 -0.597 -14.042 1.00 92.44 74 SER A O 1
ATOM 624 N N . ARG A 1 75 ? -4.088 1.293 -15.203 1.00 87.69 75 ARG A N 1
ATOM 625 C CA . ARG A 1 75 ? -5.481 0.989 -15.555 1.00 87.69 75 ARG A CA 1
ATOM 626 C C . ARG A 1 75 ? -5.588 0.092 -16.789 1.00 87.69 75 ARG A C 1
ATOM 628 O O . ARG A 1 75 ? -6.631 -0.520 -17.006 1.00 87.69 75 ARG A O 1
ATOM 635 N N . ASN A 1 76 ? -4.510 -0.015 -17.567 1.00 85.69 76 ASN A N 1
ATOM 636 C CA . ASN A 1 76 ? -4.450 -0.817 -18.792 1.00 85.69 76 ASN A CA 1
ATOM 637 C C . ASN A 1 76 ? -4.072 -2.284 -18.539 1.00 85.69 76 ASN A C 1
ATOM 639 O O . ASN A 1 76 ? -3.941 -3.064 -19.482 1.00 85.69 76 ASN A O 1
ATOM 643 N N . GLY A 1 77 ? -3.960 -2.669 -17.268 1.00 84.56 77 GLY A N 1
ATOM 644 C CA . GLY A 1 77 ? -3.647 -4.021 -16.845 1.00 84.56 77 GLY A CA 1
ATOM 645 C C . GLY A 1 77 ? -2.211 -4.156 -16.365 1.00 84.56 77 GLY A C 1
ATOM 646 O O . GLY A 1 77 ? -1.567 -3.202 -15.934 1.00 84.56 77 GLY A O 1
ATOM 647 N N . GLU A 1 78 ? -1.744 -5.392 -16.388 1.00 90.31 78 GLU A N 1
ATOM 648 C CA . GLU A 1 78 ? -0.480 -5.786 -15.795 1.00 90.31 78 GLU A CA 1
ATOM 649 C C . GLU A 1 78 ? 0.666 -5.716 -16.810 1.00 90.31 78 GLU A C 1
ATOM 651 O O . GLU A 1 78 ? 0.488 -6.016 -17.990 1.00 90.31 78 GLU A O 1
ATOM 656 N N . PHE A 1 79 ? 1.850 -5.328 -16.340 1.00 95.12 79 PHE A N 1
ATOM 657 C CA . PHE A 1 79 ? 3.056 -5.242 -17.159 1.00 95.12 79 PHE A CA 1
ATOM 658 C C . PHE A 1 79 ? 3.695 -6.620 -17.311 1.00 95.12 79 PHE A C 1
ATOM 660 O O . PHE A 1 79 ? 3.818 -7.350 -16.333 1.00 95.12 79 PHE A O 1
ATOM 667 N N . SER A 1 80 ? 4.173 -6.952 -18.509 1.00 96.56 80 SER A N 1
ATOM 668 C CA . SER A 1 80 ? 4.984 -8.157 -18.709 1.00 96.56 80 SER A CA 1
ATOM 669 C C . SER A 1 80 ? 6.371 -8.026 -18.057 1.00 96.56 80 SER A C 1
ATOM 671 O O . SER A 1 80 ? 6.907 -6.914 -17.946 1.00 96.56 80 SER A O 1
ATOM 673 N N . PRO A 1 81 ? 7.034 -9.144 -17.700 1.00 98.00 81 PRO A N 1
ATOM 674 C CA . PRO A 1 81 ? 8.410 -9.127 -17.201 1.00 98.00 81 P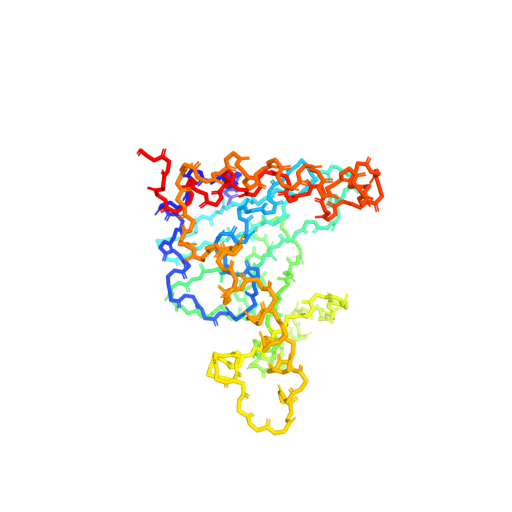RO A CA 1
ATOM 675 C C . PRO A 1 81 ? 9.391 -8.356 -18.097 1.00 98.00 81 PRO A C 1
ATOM 677 O O . PRO A 1 81 ? 10.255 -7.629 -17.607 1.00 98.00 81 PRO A O 1
ATOM 680 N N . GLU A 1 82 ? 9.257 -8.463 -19.418 1.00 98.00 82 GLU A N 1
ATOM 681 C CA . GLU A 1 82 ? 10.105 -7.754 -20.373 1.00 98.00 82 GLU A CA 1
ATOM 682 C C . GLU A 1 82 ? 9.872 -6.236 -20.355 1.00 98.00 82 GLU A C 1
ATOM 684 O O . GLU A 1 82 ? 10.818 -5.467 -20.547 1.00 98.00 82 GLU A O 1
ATOM 689 N N . GLU A 1 83 ? 8.635 -5.785 -20.142 1.00 97.06 83 GLU A N 1
ATOM 690 C CA . GLU A 1 83 ? 8.314 -4.363 -19.982 1.00 97.06 83 GLU A CA 1
ATOM 691 C C . GLU A 1 83 ? 8.862 -3.820 -18.664 1.00 97.06 83 GLU A C 1
ATOM 693 O O . GLU A 1 83 ? 9.521 -2.779 -18.674 1.00 97.06 83 GLU A O 1
ATOM 698 N N . LEU A 1 84 ? 8.709 -4.560 -17.562 1.00 97.62 84 LEU A N 1
ATOM 699 C CA . LEU A 1 84 ? 9.321 -4.217 -16.275 1.00 97.62 84 LEU A CA 1
ATOM 700 C C . LEU A 1 84 ? 10.847 -4.091 -16.388 1.00 97.62 84 LEU A C 1
ATOM 702 O O . LEU A 1 84 ? 11.442 -3.118 -15.923 1.00 97.62 84 LEU A O 1
ATOM 706 N N . ALA A 1 85 ? 11.501 -5.028 -17.080 1.00 97.62 85 ALA A N 1
ATOM 707 C CA . ALA A 1 85 ? 12.949 -4.993 -17.270 1.00 97.62 85 ALA A CA 1
ATOM 708 C C . ALA A 1 85 ? 13.397 -3.779 -18.106 1.00 97.62 85 ALA A C 1
ATOM 710 O O . ALA A 1 85 ? 14.484 -3.233 -17.895 1.00 97.62 85 ALA A O 1
ATOM 711 N N . LYS A 1 86 ? 12.577 -3.327 -19.066 1.00 96.38 86 LYS A N 1
ATOM 712 C CA . LYS A 1 86 ? 12.827 -2.089 -19.828 1.00 96.38 86 LYS A CA 1
ATOM 713 C C . LYS A 1 86 ? 12.616 -0.841 -18.970 1.00 96.38 86 LYS A C 1
ATOM 715 O O . LYS A 1 86 ? 13.387 0.112 -19.102 1.00 96.38 86 LYS A O 1
ATOM 720 N N . LEU A 1 87 ? 11.612 -0.845 -18.095 1.00 96.56 87 LEU A N 1
ATOM 721 C CA . LEU A 1 87 ? 11.344 0.265 -17.183 1.00 96.56 87 LEU A CA 1
ATOM 722 C C . LEU A 1 87 ? 12.516 0.492 -16.222 1.00 96.56 87 LEU A C 1
ATOM 724 O O . LEU A 1 87 ? 12.989 1.623 -16.142 1.00 96.56 87 LEU A O 1
ATOM 728 N N . LEU A 1 88 ? 13.078 -0.553 -15.600 1.00 96.38 88 LEU A N 1
ATOM 729 C CA . LEU A 1 88 ? 14.257 -0.405 -14.724 1.00 96.38 88 LEU A CA 1
ATOM 730 C C . LEU A 1 88 ? 15.457 0.237 -15.435 1.00 96.38 88 LEU A C 1
ATOM 732 O O . LEU A 1 88 ? 16.100 1.141 -14.905 1.00 96.38 88 LEU A O 1
ATOM 736 N N . LYS A 1 89 ? 15.711 -0.135 -16.697 1.00 93.62 89 LYS A N 1
ATOM 737 C CA . LYS A 1 89 ? 16.804 0.452 -17.499 1.00 93.62 89 LYS A CA 1
ATOM 738 C C . LYS A 1 89 ? 16.663 1.959 -17.726 1.00 93.62 89 LYS A C 1
ATOM 740 O O . LYS A 1 89 ? 17.649 2.612 -18.056 1.00 93.62 89 LYS A O 1
A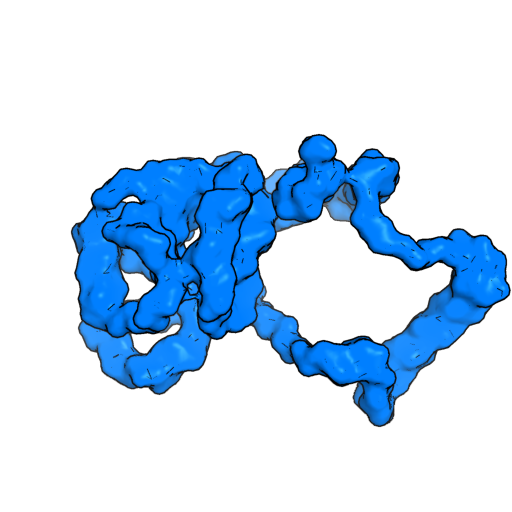TOM 745 N N . THR A 1 90 ? 15.452 2.501 -17.617 1.00 93.12 90 THR A N 1
ATOM 746 C CA . THR A 1 90 ? 15.143 3.900 -17.950 1.00 93.12 90 THR A CA 1
ATOM 747 C C . THR A 1 90 ? 14.686 4.732 -16.749 1.00 93.12 90 THR A C 1
ATOM 749 O O . THR A 1 90 ? 14.653 5.963 -16.845 1.00 93.12 90 THR A O 1
ATOM 752 N N . SER A 1 91 ? 14.352 4.093 -15.625 1.00 93.81 91 SER A N 1
ATOM 753 C CA . SER A 1 91 ? 13.886 4.747 -14.400 1.00 93.81 91 SER A CA 1
ATOM 754 C C . SER A 1 91 ? 15.025 5.165 -13.466 1.00 93.81 91 SER A C 1
ATOM 756 O O . SER A 1 91 ? 14.849 6.110 -12.702 1.00 93.81 91 SER A O 1
ATOM 758 N N . GLY A 1 92 ? 16.188 4.505 -13.539 1.00 92.31 92 GLY A N 1
ATOM 759 C CA . GLY A 1 92 ? 17.292 4.715 -12.592 1.00 92.31 92 GLY A CA 1
ATOM 760 C C . GLY A 1 92 ? 17.148 3.923 -11.285 1.00 92.31 92 GLY A C 1
ATOM 761 O O . GLY A 1 92 ? 17.832 4.230 -10.308 1.00 92.31 92 GLY A O 1
ATOM 762 N N . PHE A 1 93 ? 16.269 2.919 -11.277 1.00 95.94 93 PHE A N 1
ATOM 763 C CA . PHE A 1 93 ? 16.095 1.939 -10.205 1.00 95.94 93 PHE A CA 1
ATOM 764 C C . PHE A 1 93 ? 16.519 0.554 -10.697 1.00 95.94 93 PHE A C 1
ATOM 766 O O . PHE A 1 93 ? 16.531 0.289 -11.899 1.00 95.94 93 PHE A O 1
ATOM 773 N N . ASP A 1 94 ? 16.857 -0.333 -9.770 1.00 95.81 94 ASP A N 1
ATOM 774 C CA . ASP A 1 94 ? 17.374 -1.674 -10.057 1.00 95.81 94 ASP A CA 1
ATOM 775 C C . ASP A 1 94 ? 16.435 -2.806 -9.617 1.00 95.81 94 ASP A C 1
ATOM 777 O O . ASP A 1 94 ? 16.665 -3.961 -9.974 1.00 95.81 94 ASP A O 1
ATOM 781 N N . SER A 1 95 ? 15.371 -2.489 -8.876 1.00 97.44 95 SER A N 1
ATOM 782 C CA . SER A 1 95 ? 14.517 -3.487 -8.243 1.00 97.44 95 SER A CA 1
ATOM 783 C C . SER A 1 95 ? 13.057 -3.049 -8.122 1.00 97.44 95 SER A C 1
ATOM 785 O O . SER A 1 95 ? 12.730 -1.857 -8.086 1.00 97.44 95 SER A O 1
ATOM 787 N N . TYR A 1 96 ? 12.187 -4.060 -8.053 1.00 98.06 96 TYR A N 1
ATOM 788 C CA . TYR A 1 96 ? 10.788 -3.932 -7.666 1.00 98.06 96 TYR A CA 1
ATOM 789 C C . TYR A 1 96 ? 10.571 -4.604 -6.315 1.00 98.06 96 TYR A C 1
ATOM 791 O O . TYR A 1 96 ? 10.989 -5.750 -6.137 1.00 98.06 96 TYR A O 1
ATOM 799 N N . TRP A 1 97 ? 9.922 -3.923 -5.374 1.00 97.06 97 TRP A N 1
ATOM 800 C CA . TRP A 1 97 ? 9.490 -4.520 -4.109 1.00 97.06 97 TRP A CA 1
ATOM 801 C C . TRP A 1 97 ? 7.971 -4.643 -4.080 1.00 97.06 97 TRP A C 1
ATOM 803 O O . TRP A 1 97 ? 7.253 -4.045 -4.884 1.00 97.06 97 TRP A O 1
ATOM 813 N N . PHE A 1 98 ? 7.486 -5.465 -3.150 1.00 95.69 98 PHE A N 1
ATOM 814 C CA . PHE A 1 98 ? 6.064 -5.774 -2.985 1.00 95.69 98 PHE A CA 1
ATOM 815 C C . PHE A 1 98 ? 5.430 -6.308 -4.274 1.00 95.69 98 PHE A C 1
ATOM 817 O O . PHE A 1 98 ? 4.308 -5.953 -4.642 1.00 95.69 98 PHE A O 1
ATOM 824 N N . VAL A 1 99 ? 6.173 -7.158 -4.982 1.00 96.56 99 VAL A N 1
ATOM 825 C CA . VAL A 1 99 ? 5.668 -7.880 -6.148 1.00 96.56 99 VAL A CA 1
ATOM 826 C C . VAL A 1 99 ? 4.707 -8.969 -5.656 1.00 96.56 99 VAL A C 1
ATOM 828 O O . VAL A 1 99 ? 5.116 -9.797 -4.839 1.00 96.56 99 VAL A O 1
ATOM 831 N N . PRO A 1 100 ? 3.439 -8.983 -6.102 1.00 95.12 100 PRO A N 1
ATOM 832 C CA . PRO A 1 100 ? 2.477 -9.992 -5.670 1.00 95.12 100 PRO A CA 1
ATOM 833 C C . PRO A 1 100 ? 2.889 -11.418 -6.052 1.00 95.12 100 PRO A C 1
ATOM 835 O O . PRO A 1 100 ? 3.429 -11.661 -7.129 1.00 95.12 100 PRO A O 1
ATOM 838 N N . GLU A 1 101 ? 2.599 -12.389 -5.187 1.00 94.31 101 GLU A N 1
ATOM 839 C CA . GLU A 1 101 ? 2.920 -13.800 -5.449 1.00 94.31 101 GLU A CA 1
ATOM 840 C C . GLU A 1 101 ? 2.167 -14.349 -6.674 1.00 94.31 101 GLU A C 1
ATOM 842 O O . GLU A 1 101 ? 2.718 -15.135 -7.445 1.00 94.31 101 GLU A O 1
ATOM 847 N N . ASP A 1 102 ? 0.927 -13.903 -6.897 1.00 94.31 102 ASP A N 1
ATOM 848 C CA . ASP A 1 102 ? 0.130 -14.283 -8.067 1.00 94.31 102 ASP A CA 1
ATOM 849 C C . ASP A 1 102 ? 0.719 -13.752 -9.382 1.00 94.31 102 ASP A C 1
ATOM 851 O O . ASP A 1 102 ? 0.660 -14.465 -10.385 1.00 94.31 102 ASP A O 1
ATOM 855 N N . TYR A 1 103 ? 1.380 -12.589 -9.365 1.00 95.88 103 TYR A N 1
ATOM 856 C CA . TYR A 1 103 ? 2.174 -12.102 -10.498 1.00 95.88 103 TYR A CA 1
ATOM 857 C C . TYR A 1 103 ? 3.328 -13.061 -10.825 1.00 95.88 103 TYR A C 1
ATOM 859 O O . TYR A 1 103 ? 3.488 -13.499 -11.965 1.00 95.88 103 TYR A O 1
ATOM 867 N N . ILE A 1 104 ? 4.110 -13.456 -9.815 1.00 96.06 104 ILE A N 1
ATOM 868 C CA . ILE A 1 104 ? 5.223 -14.401 -10.000 1.00 96.06 104 ILE A CA 1
ATOM 869 C C . ILE A 1 104 ? 4.715 -15.748 -10.537 1.00 96.06 104 ILE A C 1
ATOM 871 O O . ILE A 1 104 ? 5.314 -16.320 -11.449 1.00 96.06 104 ILE A O 1
ATOM 875 N N . ALA A 1 105 ? 3.587 -16.237 -10.016 1.00 95.81 105 ALA A N 1
ATOM 876 C CA . ALA A 1 105 ? 2.967 -17.479 -10.469 1.00 95.81 105 ALA A CA 1
ATOM 877 C C . ALA A 1 105 ? 2.455 -17.404 -11.921 1.00 95.81 105 ALA A C 1
ATOM 879 O O . ALA A 1 105 ? 2.490 -18.411 -12.633 1.00 95.81 105 ALA A O 1
ATOM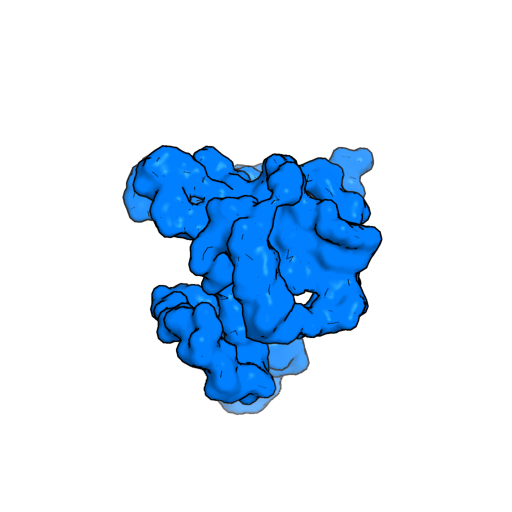 880 N N . ALA A 1 106 ? 2.003 -16.230 -12.374 1.00 96.06 106 ALA A N 1
ATOM 881 C CA . ALA A 1 106 ? 1.530 -16.012 -13.739 1.00 96.06 106 ALA A CA 1
ATOM 882 C C . ALA A 1 106 ? 2.665 -16.021 -14.784 1.00 96.06 106 ALA A C 1
ATOM 884 O O . ALA A 1 106 ? 2.433 -16.426 -15.927 1.00 96.06 106 ALA A O 1
ATOM 885 N N . TYR A 1 107 ? 3.898 -15.658 -14.402 1.00 96.81 107 TYR A N 1
ATOM 886 C CA . TYR A 1 107 ? 5.064 -15.625 -15.298 1.00 96.81 107 TYR A CA 1
ATOM 887 C C . TYR A 1 107 ? 6.191 -16.558 -14.831 1.00 96.81 107 TYR A C 1
ATOM 889 O O . TYR A 1 107 ? 7.202 -16.101 -14.299 1.00 96.81 107 TYR A O 1
ATOM 897 N N . PRO A 1 108 ? 6.123 -17.869 -15.122 1.00 93.62 108 PRO A N 1
ATOM 898 C CA . PRO A 1 108 ? 7.109 -18.841 -14.636 1.00 93.62 108 PRO A CA 1
ATOM 899 C C . PRO A 1 108 ? 8.532 -18.634 -15.181 1.00 93.62 108 PRO A C 1
ATOM 901 O O . PRO A 1 10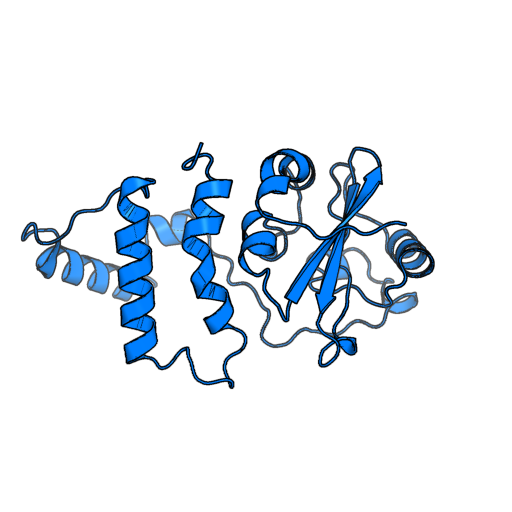8 ? 9.475 -19.211 -14.646 1.00 93.62 108 PRO A O 1
ATOM 904 N N . ARG A 1 109 ? 8.701 -17.831 -16.242 1.00 95.88 109 ARG A N 1
ATOM 905 C CA . ARG A 1 109 ? 10.013 -17.450 -16.790 1.00 95.88 109 ARG A CA 1
ATOM 906 C C . ARG A 1 109 ? 10.531 -16.096 -16.299 1.00 95.88 109 ARG A C 1
ATOM 908 O O . ARG A 1 109 ? 11.527 -15.605 -16.817 1.00 95.88 109 ARG A O 1
ATOM 915 N N . ILE A 1 110 ? 9.875 -15.459 -15.330 1.00 97.31 110 ILE A N 1
ATOM 916 C CA . ILE A 1 110 ? 10.338 -14.170 -14.795 1.00 97.31 110 ILE A CA 1
ATOM 917 C C . ILE A 1 110 ? 11.767 -14.253 -14.228 1.00 97.31 110 ILE A C 1
ATOM 919 O O . ILE A 1 110 ? 12.523 -13.287 -14.311 1.00 97.31 110 ILE A O 1
ATOM 923 N N . SER A 1 111 ? 12.169 -15.432 -13.751 1.00 96.62 111 SER A N 1
ATOM 924 C CA . SER A 1 111 ? 13.523 -15.743 -13.283 1.00 96.62 111 SER A CA 1
ATOM 925 C C . SER A 1 111 ? 14.612 -15.654 -14.362 1.00 96.62 111 SER A C 1
ATOM 927 O O . SER A 1 111 ? 15.787 -15.559 -14.018 1.00 96.62 111 SER A O 1
ATOM 929 N N . ASP A 1 112 ? 14.255 -15.630 -15.652 1.00 97.62 112 ASP A N 1
ATOM 930 C CA . ASP A 1 112 ? 15.207 -15.370 -16.743 1.00 97.62 112 ASP A CA 1
ATOM 931 C C . ASP A 1 112 ? 15.665 -13.896 -16.764 1.00 97.62 112 ASP A C 1
ATOM 933 O O . ASP A 1 112 ? 16.699 -13.567 -17.348 1.00 97.62 112 ASP A O 1
ATOM 937 N N . LEU A 1 113 ? 14.876 -12.998 -16.162 1.00 97.94 113 LEU A N 1
ATOM 938 C CA . LEU A 1 113 ? 15.074 -11.546 -16.195 1.00 97.94 113 LEU A CA 1
ATOM 939 C C . LEU A 1 113 ? 15.355 -10.944 -14.815 1.00 97.94 113 LEU A C 1
ATOM 941 O O . LEU A 1 113 ? 16.027 -9.917 -14.735 1.00 97.94 113 LEU A O 1
ATOM 945 N N . PHE A 1 114 ? 14.849 -11.565 -13.750 1.00 98.12 114 PHE A N 1
ATOM 946 C CA . PHE A 1 114 ? 14.911 -11.042 -12.389 1.00 98.12 114 PHE A CA 1
ATOM 947 C C . PHE A 1 114 ? 15.388 -12.094 -11.394 1.00 98.12 114 PHE A C 1
ATOM 949 O O . PHE A 1 114 ? 15.033 -13.268 -11.479 1.00 98.12 114 PHE A O 1
ATOM 956 N N . GLU A 1 115 ? 16.127 -11.645 -10.383 1.00 97.81 115 GLU A N 1
ATOM 957 C CA . GLU A 1 115 ? 16.300 -12.416 -9.157 1.00 97.81 115 GLU A CA 1
ATOM 958 C C . GLU A 1 115 ? 15.079 -12.199 -8.252 1.00 97.81 115 GLU A C 1
ATOM 960 O O . GLU A 1 115 ? 14.696 -11.062 -7.982 1.00 97.81 115 GLU A O 1
ATOM 965 N N . ILE A 1 116 ? 14.471 -13.285 -7.776 1.00 97.38 116 ILE A N 1
ATOM 966 C CA . ILE A 1 116 ? 13.266 -13.237 -6.942 1.00 97.38 116 ILE A CA 1
ATOM 967 C C . ILE A 1 116 ? 13.661 -13.522 -5.497 1.00 97.38 116 ILE A C 1
ATOM 969 O O . ILE A 1 116 ? 14.287 -14.545 -5.213 1.00 97.38 116 ILE A O 1
ATOM 973 N N . ARG A 1 117 ? 13.268 -12.638 -4.579 1.00 96.31 117 ARG A N 1
ATOM 974 C CA . ARG A 1 117 ? 13.488 -12.803 -3.139 1.00 96.31 117 ARG A CA 1
ATOM 975 C C . ARG A 1 117 ? 12.204 -12.526 -2.374 1.00 96.31 117 ARG A C 1
ATOM 977 O O . ARG A 1 117 ? 11.509 -11.553 -2.649 1.00 96.31 117 ARG A O 1
ATOM 984 N N . GLU A 1 118 ? 11.912 -13.381 -1.401 1.00 95.25 118 GLU A N 1
ATOM 985 C CA . GLU A 1 118 ? 10.814 -13.157 -0.466 1.00 95.25 118 GLU A CA 1
ATOM 986 C C . GLU A 1 118 ? 11.177 -12.044 0.526 1.00 95.25 118 GLU A C 1
ATOM 988 O O . GLU A 1 118 ? 12.276 -12.024 1.085 1.00 95.25 118 GLU A O 1
ATOM 993 N N . GLN A 1 119 ? 10.229 -11.141 0.779 1.00 93.88 119 GLN A N 1
ATOM 994 C CA . GLN A 1 119 ? 10.339 -10.123 1.822 1.00 93.88 119 GLN A CA 1
ATOM 995 C C . GLN A 1 119 ? 9.752 -10.662 3.130 1.00 93.88 119 GLN A C 1
ATOM 997 O O . GLN A 1 119 ? 8.579 -10.454 3.450 1.00 93.88 119 GLN A O 1
ATOM 1002 N N . VAL A 1 120 ? 10.569 -11.395 3.885 1.00 92.38 120 VAL A N 1
ATOM 1003 C CA . VAL A 1 120 ? 10.149 -11.996 5.158 1.00 92.38 120 VAL A CA 1
ATOM 1004 C C . VAL A 1 120 ? 9.689 -10.904 6.128 1.00 92.38 120 VAL A C 1
ATOM 1006 O O . VAL A 1 120 ? 10.414 -9.948 6.383 1.00 92.38 120 VAL A O 1
ATOM 1009 N N . GLY A 1 121 ? 8.488 -11.066 6.687 1.00 91.62 121 GLY A N 1
ATOM 1010 C CA . GLY A 1 121 ? 7.883 -10.105 7.619 1.00 91.62 121 GLY A CA 1
ATOM 1011 C C . GLY A 1 121 ? 6.921 -9.101 6.978 1.00 91.62 121 GLY A C 1
ATOM 1012 O O . GLY A 1 121 ? 6.186 -8.446 7.707 1.00 91.62 121 GLY A O 1
ATOM 1013 N N . PHE A 1 122 ? 6.843 -9.044 5.645 1.00 90.50 122 PHE A N 1
ATOM 1014 C CA . PHE A 1 122 ? 5.977 -8.114 4.901 1.00 90.50 122 PHE A CA 1
ATOM 1015 C C . PHE A 1 122 ? 4.717 -8.782 4.319 1.00 90.50 122 PHE A C 1
ATOM 1017 O O . PHE A 1 122 ? 4.147 -8.312 3.337 1.00 90.50 122 PHE A O 1
ATOM 1024 N N . ALA A 1 123 ? 4.292 -9.914 4.887 1.00 92.12 123 ALA A N 1
ATOM 1025 C CA . ALA A 1 123 ? 3.103 -10.624 4.426 1.00 92.12 123 ALA A CA 1
ATOM 1026 C C . ALA A 1 123 ? 1.813 -9.954 4.927 1.00 92.12 123 ALA A C 1
ATOM 1028 O O . ALA A 1 123 ? 1.651 -9.718 6.126 1.00 92.12 123 ALA A O 1
ATOM 1029 N N . ASP A 1 124 ? 0.861 -9.738 4.019 1.00 93.12 124 ASP A N 1
ATOM 1030 C CA . ASP A 1 124 ? -0.452 -9.196 4.357 1.00 93.12 124 ASP A CA 1
ATOM 1031 C C . ASP A 1 124 ? -1.416 -10.260 4.886 1.00 93.12 124 ASP A C 1
ATOM 1033 O O . ASP A 1 124 ? -1.534 -11.371 4.363 1.00 93.12 124 ASP A O 1
ATOM 1037 N N . TYR A 1 125 ? -2.201 -9.877 5.892 1.00 93.19 125 TYR A N 1
ATOM 1038 C CA . TYR A 1 125 ? -3.290 -10.703 6.398 1.00 93.19 125 TYR A CA 1
ATOM 1039 C C . TYR A 1 125 ? -4.582 -10.423 5.629 1.00 93.19 125 TYR A C 1
ATOM 1041 O O . TYR A 1 125 ? -5.243 -9.406 5.839 1.00 93.19 125 TYR A O 1
ATOM 1049 N N . ILE A 1 126 ? -4.989 -11.369 4.783 1.00 92.00 126 ILE A N 1
ATOM 1050 C CA . ILE A 1 126 ? -6.225 -11.264 4.001 1.00 92.00 126 ILE A CA 1
ATOM 1051 C C . ILE A 1 126 ? -7.359 -12.018 4.703 1.00 92.00 126 ILE A C 1
ATOM 1053 O O . ILE A 1 126 ? -7.272 -13.219 4.966 1.00 92.00 126 ILE A O 1
ATOM 1057 N N . TYR A 1 127 ? -8.465 -11.318 4.959 1.00 92.81 127 TYR A N 1
ATOM 1058 C CA . TYR A 1 127 ? -9.673 -11.881 5.560 1.00 92.81 127 TYR A CA 1
ATOM 1059 C C . TYR A 1 127 ? -10.885 -11.687 4.651 1.00 92.81 127 TYR A C 1
ATOM 1061 O O . TYR A 1 127 ? -11.023 -10.667 3.976 1.00 92.81 127 TYR A O 1
ATOM 1069 N N . ARG A 1 128 ? -11.830 -12.6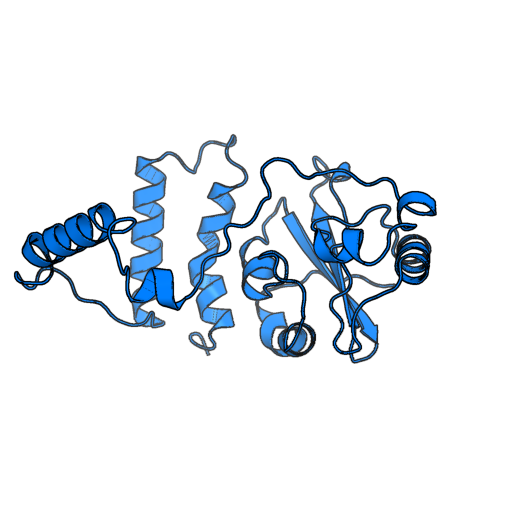35 4.688 1.00 94.75 128 ARG A N 1
ATOM 1070 C CA . ARG A 1 128 ? -13.158 -12.403 4.111 1.00 94.75 128 ARG A CA 1
ATOM 1071 C C . ARG A 1 128 ? -13.915 -11.404 4.983 1.00 94.75 128 ARG A C 1
ATOM 1073 O O . ARG A 1 128 ? -14.016 -11.597 6.195 1.00 94.75 128 ARG A O 1
ATOM 1080 N N . LYS A 1 129 ? -14.510 -10.387 4.356 1.00 95.62 129 LYS A N 1
ATOM 1081 C CA . LYS A 1 129 ? -15.353 -9.392 5.037 1.00 95.62 129 LYS A CA 1
ATOM 1082 C C . LYS A 1 129 ? -16.447 -10.054 5.881 1.00 95.62 129 LYS A C 1
ATOM 1084 O O . LYS A 1 129 ? -16.585 -9.720 7.053 1.00 95.62 129 LYS A O 1
ATOM 1089 N N . ASP A 1 130 ? -17.181 -11.004 5.303 1.00 96.62 130 ASP A N 1
ATOM 1090 C CA . ASP A 1 130 ? -18.296 -11.671 5.989 1.00 96.62 130 ASP A CA 1
ATOM 1091 C C . ASP A 1 130 ? -17.823 -12.435 7.231 1.00 96.62 130 ASP A C 1
ATOM 1093 O O . ASP A 1 130 ? -18.481 -12.406 8.267 1.00 96.62 130 ASP A O 1
ATOM 1097 N N . ASP A 1 131 ? -16.647 -13.067 7.163 1.00 96.44 131 ASP A N 1
ATOM 1098 C CA . ASP A 1 131 ? -16.099 -13.817 8.293 1.00 96.44 131 ASP A CA 1
ATOM 1099 C C . ASP A 1 131 ? -15.824 -12.890 9.487 1.00 96.44 131 ASP A C 1
ATOM 1101 O O . ASP A 1 131 ? -16.109 -13.265 10.625 1.00 96.44 131 ASP A O 1
ATOM 1105 N N . LEU A 1 132 ? -15.296 -11.683 9.242 1.00 95.75 132 LEU A N 1
ATOM 1106 C CA . LEU A 1 132 ? -15.021 -10.691 10.288 1.00 95.75 132 LEU A CA 1
ATOM 1107 C C . LEU A 1 132 ? -16.279 -9.957 10.765 1.00 95.75 132 LEU A C 1
ATOM 1109 O O . LEU A 1 132 ? -16.376 -9.644 11.949 1.00 95.75 132 LEU A O 1
ATOM 1113 N N . ALA A 1 133 ? -17.232 -9.692 9.870 1.00 95.81 133 ALA A N 1
ATOM 1114 C CA . ALA A 1 133 ? -18.471 -8.994 10.203 1.00 95.81 133 ALA A CA 1
ATOM 1115 C C . ALA A 1 133 ? -19.440 -9.881 10.997 1.00 95.81 133 ALA A C 1
ATOM 1117 O O . ALA A 1 133 ? -20.086 -9.421 11.935 1.00 95.81 133 ALA A O 1
ATOM 1118 N N . GLU A 1 134 ? -19.549 -11.159 10.628 1.00 95.62 134 GLU A N 1
ATOM 1119 C CA . GLU A 1 134 ? -20.531 -12.072 11.214 1.00 95.62 134 GLU A CA 1
ATOM 1120 C C . GLU A 1 134 ? -19.941 -12.969 12.305 1.00 95.62 134 GLU A C 1
ATOM 1122 O O . GLU A 1 134 ? -20.675 -13.466 13.163 1.00 95.62 134 GLU A O 1
ATOM 1127 N N . LEU A 1 135 ? -18.626 -13.224 12.263 1.00 96.94 135 LEU A N 1
ATOM 1128 C CA . LEU A 1 135 ? -17.912 -14.066 13.223 1.00 96.94 135 LEU A CA 1
ATOM 1129 C C . LEU A 1 135 ? -18.596 -15.431 13.429 1.00 96.94 135 LEU A C 1
ATOM 1131 O O . LEU A 1 135 ? -18.743 -15.884 14.566 1.00 96.94 135 LEU A O 1
ATOM 1135 N N . LYS A 1 136 ? -19.057 -16.103 12.364 1.00 95.06 136 LYS A N 1
ATOM 1136 C CA . LYS A 1 136 ? -19.854 -17.346 12.462 1.00 95.06 136 LYS A CA 1
ATOM 1137 C C . LYS A 1 136 ? -19.031 -18.583 12.854 1.00 95.06 136 LYS A C 1
ATOM 1139 O O . LYS A 1 136 ? -17.876 -18.752 12.482 1.00 95.06 136 LYS A O 1
ATOM 1144 N N . GLY A 1 137 ? -19.660 -19.511 13.579 1.00 94.12 137 GLY A N 1
ATOM 1145 C CA . GLY A 1 137 ? -19.083 -20.823 13.907 1.00 94.12 137 GLY A CA 1
ATOM 1146 C C . GLY A 1 137 ? -18.128 -20.843 15.109 1.00 94.12 137 GLY A C 1
ATOM 1147 O O . GLY A 1 137 ? -17.892 -19.836 15.780 1.00 94.12 137 GLY A O 1
ATOM 1148 N N . ASN A 1 138 ? -17.589 -22.025 15.426 1.00 95.44 138 ASN A N 1
ATOM 1149 C CA . ASN A 1 138 ? -16.798 -22.242 16.647 1.00 95.44 138 ASN A CA 1
ATOM 1150 C C . ASN A 1 138 ? -15.435 -21.535 16.629 1.00 95.44 138 ASN A C 1
ATOM 1152 O O . ASN A 1 138 ? -14.958 -21.124 17.688 1.00 95.44 138 ASN A O 1
ATOM 1156 N N . LYS A 1 139 ? -14.853 -21.318 15.440 1.00 95.81 139 LYS A N 1
ATOM 1157 C CA . LYS A 1 139 ? -13.569 -20.618 15.245 1.00 95.81 139 LYS A CA 1
ATOM 1158 C C . LYS A 1 139 ? -13.556 -19.231 15.899 1.00 95.81 139 LYS A C 1
ATOM 1160 O O . LYS A 1 139 ? -12.584 -18.870 16.553 1.00 95.81 139 LYS A O 1
ATOM 1165 N N . TYR A 1 140 ? -14.654 -18.482 15.784 1.00 96.69 140 TYR A N 1
ATOM 1166 C CA . TYR A 1 140 ? -14.761 -17.119 16.315 1.00 96.69 140 TYR A CA 1
ATOM 1167 C C . TYR A 1 140 ? -15.442 -17.035 17.691 1.00 96.69 140 TYR A C 1
ATOM 1169 O O . TYR A 1 140 ? -15.713 -15.937 18.171 1.00 96.69 140 TYR A O 1
ATOM 1177 N N . SER A 1 141 ? -15.689 -18.167 18.365 1.00 96.75 141 SER A N 1
ATOM 1178 C CA . SER A 1 141 ? -16.350 -18.200 19.684 1.00 96.75 141 SER A CA 1
ATOM 1179 C C . SER A 1 141 ? -15.662 -17.301 20.716 1.00 96.75 141 SER A C 1
ATOM 1181 O O . SER A 1 141 ? -16.316 -16.480 21.353 1.00 96.75 141 SER A O 1
ATOM 1183 N N . LYS A 1 142 ? -14.328 -17.370 20.813 1.00 96.88 142 LYS A N 1
ATOM 1184 C CA . LYS A 1 142 ? -13.540 -16.511 21.710 1.00 96.88 142 LYS A CA 1
ATOM 1185 C C . LYS A 1 142 ? -13.679 -15.022 21.375 1.00 96.88 142 LYS A C 1
ATOM 1187 O O . LYS A 1 142 ? -13.775 -14.210 22.286 1.00 96.88 142 LYS A O 1
ATOM 1192 N N . LYS A 1 143 ? -13.724 -14.657 20.088 1.00 96.69 143 LYS A N 1
ATOM 1193 C CA . LYS A 1 143 ? -13.886 -13.258 19.654 1.00 96.69 143 LYS A CA 1
ATOM 1194 C C . LYS A 1 143 ? -15.281 -12.728 19.991 1.00 96.69 143 LYS A C 1
ATOM 1196 O O . LYS A 1 143 ? -15.385 -11.643 20.549 1.00 96.69 143 LYS A O 1
ATOM 1201 N N . ARG A 1 144 ? -16.335 -13.525 19.767 1.00 97.62 144 ARG A N 1
ATOM 1202 C CA . ARG A 1 144 ? -17.700 -13.175 20.201 1.00 97.62 144 ARG A CA 1
ATOM 1203 C C . ARG A 1 144 ? -17.795 -13.007 21.717 1.00 97.62 144 ARG A C 1
ATOM 1205 O O . ARG A 1 144 ? -18.429 -12.068 22.174 1.00 97.62 144 ARG A O 1
ATOM 1212 N N . ASN A 1 145 ? -17.113 -13.852 22.494 1.00 97.44 145 ASN A N 1
ATOM 1213 C CA . ASN A 1 145 ? -17.079 -13.713 23.953 1.00 97.44 145 ASN A CA 1
ATOM 1214 C C . ASN A 1 145 ? -16.432 -12.390 24.401 1.00 97.44 145 ASN A C 1
ATOM 1216 O O . ASN A 1 145 ? -16.973 -11.739 25.290 1.00 97.44 145 ASN A O 1
ATOM 1220 N N . LEU A 1 146 ? -15.327 -11.967 23.771 1.00 97.94 146 LEU A N 1
ATOM 1221 C CA . LEU A 1 146 ? -14.705 -10.661 24.041 1.00 97.94 146 LEU A CA 1
ATOM 1222 C C . LEU A 1 146 ? -15.649 -9.501 23.698 1.00 97.94 146 LEU A C 1
ATOM 1224 O O . LEU A 1 146 ? -15.793 -8.576 24.490 1.00 97.94 146 LEU A O 1
ATOM 1228 N N . ILE A 1 147 ? -16.345 -9.579 22.558 1.00 96.25 147 ILE A N 1
ATOM 1229 C CA . ILE A 1 147 ? -17.344 -8.574 22.165 1.00 96.25 147 ILE A CA 1
ATOM 1230 C C . ILE A 1 147 ? -18.494 -8.528 23.178 1.00 96.25 147 ILE A C 1
ATOM 1232 O O . ILE A 1 147 ? -18.877 -7.445 23.601 1.00 96.25 147 ILE A O 1
ATOM 1236 N N . HIS A 1 148 ? -19.012 -9.676 23.624 1.00 96.81 148 HIS A N 1
ATOM 1237 C CA . HIS A 1 148 ? -20.067 -9.722 24.641 1.00 96.81 148 HIS A CA 1
ATOM 1238 C C . HIS A 1 148 ? -19.614 -9.123 25.978 1.00 96.81 148 HIS A C 1
ATOM 1240 O O . HIS A 1 148 ? -20.391 -8.430 26.635 1.00 96.81 148 HIS A O 1
ATOM 1246 N N . GLN A 1 149 ? -18.366 -9.375 26.387 1.00 97.62 149 GLN A N 1
ATOM 1247 C CA . GLN A 1 149 ? -17.793 -8.763 27.584 1.00 97.62 149 GLN A CA 1
ATOM 1248 C C . GLN A 1 149 ? -17.729 -7.239 27.434 1.00 97.62 149 GLN A C 1
ATOM 1250 O O . GLN A 1 149 ? -18.251 -6.527 28.290 1.00 97.62 149 GLN A O 1
ATOM 1255 N N . PHE A 1 150 ? -17.184 -6.750 26.317 1.00 96.94 150 PHE A N 1
ATOM 1256 C CA . PHE A 1 150 ? -17.106 -5.322 26.013 1.00 96.94 150 PHE A CA 1
ATOM 1257 C C . PHE A 1 150 ? -18.494 -4.662 25.973 1.00 96.94 150 PHE A C 1
ATOM 1259 O O . PHE A 1 150 ? -18.712 -3.614 26.580 1.00 96.94 150 PHE A O 1
ATOM 1266 N N . GLN A 1 151 ? -19.472 -5.307 25.331 1.00 96.06 151 GLN A N 1
ATOM 1267 C CA . GLN A 1 151 ? -20.851 -4.826 25.276 1.00 96.06 151 GLN A CA 1
ATOM 1268 C C . GLN A 1 151 ? -21.469 -4.711 26.668 1.00 96.06 151 GLN A C 1
ATOM 1270 O O . GLN A 1 151 ? -22.073 -3.692 26.988 1.00 96.06 151 GLN A O 1
ATOM 1275 N N . LYS A 1 152 ? -21.299 -5.730 27.516 1.00 96.94 152 LYS A N 1
ATOM 1276 C CA . LYS A 1 152 ? -21.845 -5.723 28.876 1.00 96.94 152 LYS A CA 1
ATOM 1277 C C . LYS A 1 152 ? -21.222 -4.630 29.743 1.00 96.94 152 LYS A C 1
ATOM 1279 O O . LYS A 1 152 ? -21.933 -4.022 30.537 1.00 96.94 152 LYS A O 1
ATOM 1284 N N . GLU A 1 153 ? -19.916 -4.424 29.628 1.00 96.62 153 GLU A N 1
ATOM 1285 C CA . GLU A 1 153 ? -19.166 -3.535 30.515 1.00 96.62 153 GLU A CA 1
ATOM 1286 C C . GLU A 1 153 ? -19.226 -2.060 30.092 1.00 96.62 153 GLU A C 1
ATOM 1288 O O . GLU A 1 153 ? -19.294 -1.187 30.962 1.00 96.62 153 GLU A O 1
ATOM 1293 N N . TYR A 1 154 ? -19.266 -1.782 28.784 1.00 96.94 154 TYR A N 1
ATOM 1294 C CA . TYR A 1 154 ? -19.134 -0.424 28.242 1.00 96.94 154 TYR A CA 1
ATOM 1295 C C . TYR A 1 154 ? -20.341 0.050 27.424 1.00 96.94 154 TYR A C 1
ATOM 1297 O O . TYR A 1 154 ? -20.797 1.176 27.613 1.00 96.94 154 TYR A O 1
ATOM 1305 N N . VAL A 1 155 ? -20.881 -0.783 26.527 1.00 94.50 155 VAL A N 1
ATOM 1306 C CA . VAL A 1 155 ? -21.974 -0.366 25.623 1.00 94.50 155 VAL A CA 1
ATOM 1307 C C . VAL A 1 155 ? -23.303 -0.299 26.372 1.00 94.50 155 VAL A C 1
ATOM 1309 O O . VAL A 1 155 ? -23.957 0.735 26.394 1.00 94.50 155 VAL A O 1
ATOM 1312 N N . ASN A 1 156 ? -23.680 -1.381 27.054 1.00 94.75 156 ASN A N 1
ATOM 1313 C CA . ASN A 1 156 ? -24.951 -1.494 27.776 1.00 94.75 156 ASN A CA 1
ATOM 1314 C C . ASN A 1 156 ? -25.027 -0.564 28.997 1.00 94.75 156 ASN A C 1
ATOM 1316 O O . ASN A 1 156 ? -26.105 -0.349 29.546 1.00 94.75 156 ASN A O 1
ATOM 1320 N N . THR A 1 157 ? -23.881 -0.046 29.442 1.00 95.94 157 THR A N 1
ATOM 1321 C CA . THR A 1 157 ? -23.750 0.924 30.534 1.00 95.94 157 THR A CA 1
ATOM 1322 C C . THR A 1 157 ? -23.627 2.364 30.023 1.00 95.94 157 THR A C 1
ATOM 1324 O O . THR A 1 157 ? -23.423 3.266 30.832 1.00 95.94 157 THR A O 1
ATOM 1327 N N . ASN A 1 158 ? -23.767 2.591 28.708 1.00 94.25 158 ASN A N 1
ATOM 1328 C CA . ASN A 1 158 ? -23.654 3.893 28.041 1.00 94.25 158 ASN A CA 1
ATOM 1329 C C . ASN A 1 158 ? -22.341 4.636 28.349 1.00 94.25 158 ASN A C 1
ATOM 1331 O O . ASN A 1 158 ? -22.331 5.856 28.494 1.00 94.25 158 ASN A O 1
ATOM 1335 N N . ARG A 1 159 ? -21.225 3.908 28.472 1.00 95.00 159 ARG A N 1
ATOM 1336 C CA . ARG A 1 159 ? -19.898 4.493 28.737 1.00 95.00 159 ARG A CA 1
ATOM 1337 C C . ARG A 1 159 ? -19.142 4.891 27.474 1.00 95.00 159 ARG A C 1
ATOM 1339 O O . ARG A 1 159 ? -18.150 5.600 27.589 1.00 95.00 159 ARG A O 1
ATOM 1346 N N . ILE A 1 160 ? -19.566 4.396 26.311 1.00 94.12 160 ILE A N 1
ATOM 1347 C CA . ILE A 1 160 ? -18.925 4.655 25.019 1.00 94.12 160 ILE A CA 1
ATOM 1348 C C . ILE A 1 160 ? -19.976 4.884 23.928 1.00 94.12 160 ILE A C 1
ATOM 1350 O O . ILE A 1 160 ? -21.069 4.315 23.984 1.00 94.12 160 ILE A O 1
ATOM 1354 N N . SER A 1 161 ? -19.615 5.674 22.921 1.00 90.25 161 SER A N 1
ATOM 1355 C CA . SER A 1 161 ? -20.317 5.820 21.642 1.00 90.25 161 SER A CA 1
ATOM 1356 C C . SER A 1 161 ? -19.443 5.270 20.511 1.00 90.25 161 SER A C 1
ATOM 1358 O O . SER A 1 161 ? -18.220 5.231 20.619 1.00 90.25 161 SER A O 1
ATOM 1360 N N . ILE A 1 162 ? -20.075 4.804 19.431 1.00 90.69 162 ILE A N 1
ATOM 1361 C CA . ILE A 1 162 ? -19.392 4.419 18.190 1.00 90.69 162 ILE A CA 1
ATOM 1362 C C . ILE A 1 162 ? -19.909 5.352 17.104 1.00 90.69 162 ILE A C 1
ATOM 1364 O O . ILE A 1 162 ? -21.104 5.336 16.804 1.00 90.69 162 ILE A O 1
ATOM 1368 N N . GLU A 1 163 ? -19.021 6.142 16.517 1.00 90.19 163 GLU A N 1
ATOM 1369 C CA . GLU A 1 163 ? -19.363 7.130 15.499 1.00 90.19 163 GLU A CA 1
ATOM 1370 C C . GLU A 1 163 ? -18.341 7.141 14.354 1.00 90.19 163 GLU A C 1
ATOM 1372 O O . GLU A 1 163 ? -17.195 6.722 14.544 1.00 90.19 163 GLU A O 1
ATOM 1377 N N . PRO A 1 164 ? -18.741 7.557 13.138 1.00 89.81 164 PRO A N 1
ATOM 1378 C CA . PRO A 1 164 ? -17.796 7.794 12.055 1.00 89.81 164 PRO A CA 1
ATOM 1379 C C . PRO A 1 164 ? -16.780 8.870 12.441 1.00 89.81 164 PRO A C 1
ATOM 1381 O O . PRO A 1 164 ? -17.131 9.842 13.106 1.00 89.81 164 PRO A O 1
ATOM 1384 N N . LEU A 1 165 ? -15.542 8.736 11.964 1.00 84.00 165 LEU A N 1
ATOM 1385 C CA . LEU A 1 165 ? -14.540 9.784 12.131 1.00 84.00 165 LEU A CA 1
ATOM 1386 C C . LEU A 1 165 ? -14.971 11.045 11.363 1.00 84.00 165 LEU A C 1
ATOM 1388 O O . LEU A 1 165 ? -15.317 10.979 10.183 1.00 84.00 165 LEU A O 1
ATOM 1392 N N . THR A 1 166 ? -14.938 12.190 12.037 1.00 87.06 166 THR A N 1
ATOM 1393 C CA . THR A 1 166 ? -15.283 13.517 11.501 1.00 87.06 166 THR A CA 1
ATOM 1394 C C . THR A 1 166 ? -14.137 14.492 11.797 1.00 87.06 166 THR A C 1
ATOM 1396 O O . THR A 1 166 ? -13.340 14.196 12.689 1.00 87.06 166 THR A O 1
ATOM 1399 N N . PRO A 1 167 ? -14.033 15.657 11.118 1.00 84.19 167 PRO A N 1
ATOM 1400 C CA . PRO A 1 167 ? -12.906 16.577 11.321 1.00 84.19 167 PRO A CA 1
ATOM 1401 C C . PRO A 1 167 ? -12.827 17.105 12.758 1.00 84.19 167 PRO A C 1
ATOM 1403 O O . PRO A 1 167 ? -11.753 17.456 13.238 1.00 84.19 167 PRO A O 1
ATOM 1406 N N . SER A 1 168 ? -13.962 17.171 13.458 1.00 85.56 168 SER A N 1
ATOM 1407 C CA . SER A 1 168 ? -14.016 17.639 14.841 1.00 85.56 168 SER A CA 1
ATOM 1408 C C . SER A 1 168 ? -13.428 16.646 15.845 1.00 85.56 168 SER A C 1
ATOM 1410 O O . SER A 1 168 ? -13.038 17.071 16.922 1.00 85.56 168 SER A O 1
ATOM 1412 N N . LEU A 1 169 ? -13.342 15.353 15.509 1.00 87.00 169 LEU A N 1
ATOM 1413 C CA . LEU A 1 169 ? -12.829 14.298 16.404 1.00 87.00 169 LEU A CA 1
ATOM 1414 C C . LEU A 1 169 ? -11.306 14.115 16.310 1.00 87.00 169 LEU A C 1
ATOM 1416 O O . LEU A 1 169 ? -10.718 13.233 16.935 1.00 87.00 169 LEU A O 1
ATOM 1420 N N . CYS A 1 170 ? -10.643 14.912 15.482 1.00 83.94 170 CYS A N 1
ATOM 1421 C CA . CYS A 1 170 ? -9.269 14.649 15.072 1.00 83.94 170 CYS A CA 1
ATOM 1422 C C . CYS A 1 170 ? -8.250 15.068 16.113 1.00 83.94 170 CYS A C 1
ATOM 1424 O O . CYS A 1 170 ? -7.263 14.361 16.303 1.00 83.94 170 CYS A O 1
ATOM 1426 N N . SER A 1 171 ? -8.514 16.173 16.812 1.00 85.38 171 SER A N 1
ATOM 1427 C CA . SER A 1 171 ? -7.727 16.567 17.977 1.00 85.38 171 SER A CA 1
ATOM 1428 C C . SER A 1 171 ? -7.759 15.475 19.044 1.00 85.38 171 SER A C 1
ATOM 1430 O O . SER A 1 171 ? -6.708 15.091 19.534 1.00 85.38 171 SER A O 1
ATOM 1432 N N . GLU A 1 172 ? -8.928 14.890 19.317 1.00 89.00 172 GLU A N 1
ATOM 1433 C CA . GLU A 1 172 ? -9.068 13.811 20.306 1.00 89.00 172 GLU A CA 1
ATOM 1434 C C . GLU A 1 172 ? -8.303 12.543 19.892 1.00 89.00 172 GLU A C 1
ATOM 1436 O O . GLU A 1 172 ? -7.648 11.909 20.718 1.00 89.00 172 GLU A O 1
ATOM 1441 N N . CYS A 1 173 ? -8.324 12.190 18.601 1.00 87.19 173 CYS A N 1
ATOM 1442 C CA . CYS A 1 173 ? -7.532 11.069 18.087 1.00 87.19 173 CYS A CA 1
ATOM 1443 C C . CYS A 1 173 ? -6.023 11.313 18.237 1.00 87.19 173 CYS A C 1
ATOM 1445 O O . CYS A 1 173 ? -5.289 10.395 18.596 1.00 87.19 173 CYS A O 1
ATOM 1447 N N . LEU A 1 174 ? -5.559 12.536 17.958 1.00 83.56 174 LEU A N 1
ATOM 1448 C CA . LEU A 1 174 ? -4.152 12.913 18.102 1.00 83.56 174 LEU A CA 1
ATOM 1449 C C . LEU A 1 174 ? -3.719 12.890 19.570 1.00 83.56 174 LEU A C 1
ATOM 1451 O O . LEU A 1 174 ? -2.700 12.285 19.883 1.00 83.56 174 LEU A O 1
ATOM 1455 N N . GLU A 1 175 ? -4.519 13.462 20.471 1.00 88.19 175 GLU A N 1
ATOM 1456 C CA . GLU A 1 175 ? -4.265 13.436 21.916 1.00 88.19 175 GLU A CA 1
ATOM 1457 C C . GLU A 1 175 ? -4.178 11.998 22.449 1.00 88.19 175 GLU A C 1
ATOM 1459 O O . GLU A 1 175 ? -3.271 11.670 23.218 1.00 88.19 175 GLU A O 1
ATOM 1464 N N . PHE A 1 176 ? -5.072 11.112 21.996 1.00 89.19 176 PHE A N 1
ATOM 1465 C CA . PHE A 1 176 ? -5.018 9.690 22.333 1.00 89.19 176 PHE A CA 1
ATOM 1466 C C . PHE A 1 176 ? -3.714 9.031 21.859 1.00 89.19 176 PHE A C 1
ATOM 1468 O O . PHE A 1 176 ? -3.076 8.317 22.633 1.00 89.19 176 PHE A O 1
ATOM 1475 N N . LEU A 1 177 ? -3.305 9.268 20.608 1.00 84.56 177 LEU A N 1
ATOM 1476 C CA . LEU A 1 177 ? -2.070 8.702 20.056 1.00 84.56 177 LEU A CA 1
ATOM 1477 C C . LEU A 1 177 ? -0.827 9.235 20.776 1.00 84.56 177 LEU A C 1
ATOM 1479 O O . LEU A 1 177 ? 0.097 8.470 21.047 1.00 84.56 177 LEU A O 1
ATOM 1483 N N . GLU A 1 178 ? -0.804 10.521 21.128 1.00 84.12 178 GLU A N 1
ATOM 1484 C CA . GLU A 1 178 ? 0.280 11.118 21.908 1.00 84.12 178 GLU A CA 1
ATOM 1485 C C . GLU A 1 178 ? 0.412 10.465 23.285 1.00 84.12 178 GLU A C 1
ATOM 1487 O O . GLU A 1 178 ? 1.522 10.122 23.698 1.00 84.12 178 GLU A O 1
ATOM 1492 N N . GLU A 1 179 ? -0.701 10.265 23.992 1.00 89.38 179 GLU A N 1
ATOM 1493 C CA . GLU A 1 179 ? -0.686 9.616 25.302 1.00 89.38 179 GLU A CA 1
ATOM 1494 C C . GLU A 1 179 ? -0.264 8.149 25.197 1.00 89.38 179 GLU A C 1
ATOM 1496 O O . GLU A 1 179 ? 0.626 7.705 25.926 1.00 89.38 179 GLU A O 1
ATOM 1501 N N . TRP A 1 180 ? -0.806 7.422 24.216 1.00 87.25 180 TRP A N 1
ATOM 1502 C CA . TRP A 1 180 ? -0.401 6.048 23.935 1.00 87.25 180 TRP A CA 1
ATOM 1503 C C . TRP A 1 180 ? 1.107 5.955 23.671 1.00 87.25 180 TRP A C 1
ATOM 1505 O O . TRP A 1 180 ? 1.788 5.080 24.214 1.00 87.25 180 TRP A O 1
ATOM 1515 N N . CYS A 1 181 ? 1.656 6.903 22.907 1.00 82.62 181 CYS A N 1
ATOM 1516 C CA . CYS A 1 181 ? 3.079 6.947 22.607 1.00 82.62 181 CYS A CA 1
ATOM 1517 C C . CYS A 1 181 ? 3.964 7.263 23.815 1.00 82.62 181 CYS A C 1
ATOM 1519 O O . CYS A 1 181 ? 5.066 6.714 23.900 1.00 82.62 181 CYS A O 1
ATOM 1521 N N . LYS A 1 182 ? 3.507 8.089 24.764 1.00 85.12 182 LYS A N 1
ATOM 1522 C CA . LYS A 1 182 ? 4.226 8.319 26.030 1.00 85.12 182 LYS A CA 1
ATOM 1523 C C . LYS A 1 182 ? 4.290 7.048 26.872 1.00 85.12 182 LYS A C 1
ATOM 1525 O O . LYS A 1 182 ? 5.334 6.756 27.451 1.00 85.12 182 LYS A O 1
ATOM 1530 N N . GLU A 1 183 ? 3.200 6.284 26.920 1.00 89.00 183 GLU A N 1
ATOM 1531 C CA . GLU A 1 183 ? 3.135 5.029 27.677 1.00 89.00 183 GLU A CA 1
ATOM 1532 C C . GLU A 1 183 ? 4.009 3.925 27.065 1.00 89.00 183 GLU A C 1
ATOM 1534 O O . GLU A 1 183 ? 4.634 3.151 27.792 1.00 89.00 183 GLU A O 1
ATOM 1539 N N . HIS A 1 184 ? 4.080 3.864 25.732 1.00 82.56 184 HIS A N 1
ATOM 1540 C CA . HIS A 1 184 ? 4.737 2.771 25.006 1.00 82.56 184 HIS A CA 1
ATOM 1541 C C . HIS A 1 184 ? 6.135 3.130 24.478 1.00 82.56 184 HIS A C 1
ATOM 1543 O O . HIS A 1 184 ? 6.878 2.247 24.050 1.00 82.56 184 HIS A O 1
ATOM 1549 N N . GLY A 1 185 ? 6.546 4.396 24.585 1.00 75.62 185 GLY A N 1
ATOM 1550 C CA . GLY A 1 185 ? 7.898 4.853 24.272 1.00 75.62 185 GLY A CA 1
ATOM 1551 C C . GLY A 1 185 ? 8.200 4.976 22.778 1.00 75.62 185 GLY A C 1
ATOM 1552 O O . GLY A 1 185 ? 9.296 4.594 22.370 1.00 75.62 185 GLY A O 1
ATOM 1553 N N . CYS A 1 186 ? 7.275 5.541 21.990 1.00 67.44 186 CYS A N 1
ATOM 1554 C CA . CYS A 1 186 ? 7.460 5.784 20.547 1.00 67.44 186 CYS A CA 1
ATOM 1555 C C . CYS A 1 186 ? 8.663 6.690 20.211 1.00 67.44 186 CYS A C 1
ATOM 1557 O O . CYS A 1 186 ? 9.135 6.680 19.083 1.00 67.44 186 CYS A O 1
ATOM 1559 N N . ASP A 1 187 ? 9.149 7.493 21.167 1.00 57.47 187 ASP A N 1
ATOM 1560 C CA . ASP A 1 187 ? 10.246 8.458 20.964 1.00 57.47 187 ASP A CA 1
ATOM 1561 C C . ASP A 1 187 ? 11.646 7.834 21.060 1.00 57.47 187 ASP A C 1
ATOM 1563 O O . ASP A 1 187 ? 12.656 8.533 20.981 1.00 57.47 187 ASP A O 1
ATOM 1567 N N . LYS A 1 188 ? 11.742 6.518 21.270 1.00 50.28 188 LYS A N 1
ATOM 1568 C CA . LYS A 1 188 ? 13.034 5.840 21.190 1.00 50.28 188 LYS A CA 1
ATOM 1569 C C . LYS A 1 188 ? 13.393 5.714 19.714 1.00 50.28 188 LYS A C 1
ATOM 1571 O O . LYS A 1 188 ? 12.691 5.020 18.987 1.00 50.28 188 LYS A O 1
ATOM 1576 N N . GLU A 1 189 ? 14.517 6.315 19.325 1.00 47.84 189 GLU A N 1
ATOM 1577 C CA . GLU A 1 189 ? 15.183 6.283 18.002 1.00 47.84 189 GLU A CA 1
ATOM 1578 C C . GLU A 1 189 ? 15.449 4.865 17.426 1.00 47.84 189 GLU A C 1
ATOM 1580 O O . GLU A 1 189 ? 16.232 4.692 16.503 1.00 47.84 189 GLU A O 1
ATOM 1585 N N . THR A 1 190 ? 14.846 3.815 17.982 1.00 44.03 190 THR A N 1
ATOM 1586 C CA . THR A 1 190 ? 15.013 2.413 17.595 1.00 44.03 190 THR A CA 1
ATOM 1587 C C . THR A 1 190 ? 13.744 1.786 17.008 1.00 44.03 190 THR A C 1
ATOM 1589 O O . THR A 1 190 ? 13.727 0.577 16.792 1.00 44.03 190 THR A O 1
ATOM 1592 N N . GLN A 1 191 ? 12.669 2.551 16.798 1.00 44.69 191 GLN A N 1
ATOM 1593 C CA . GLN A 1 191 ? 11.467 2.088 16.092 1.00 44.69 191 GLN A CA 1
ATOM 1594 C C . GLN A 1 191 ? 11.083 3.087 14.997 1.00 44.69 191 GLN A C 1
ATOM 1596 O O . GLN A 1 191 ? 10.121 3.841 15.147 1.00 44.69 191 GLN A O 1
ATOM 1601 N N . ASP A 1 192 ? 11.835 3.065 13.894 1.00 49.25 192 ASP A N 1
ATOM 1602 C CA . ASP A 1 192 ? 11.543 3.846 12.681 1.00 49.25 192 ASP A CA 1
ATOM 1603 C C . ASP A 1 192 ? 10.089 3.658 12.198 1.00 49.25 192 ASP A C 1
ATOM 1605 O O . ASP A 1 192 ? 9.490 4.586 11.663 1.00 49.25 192 ASP A O 1
ATOM 1609 N N . ASP A 1 193 ? 9.464 2.510 12.484 1.00 49.75 193 ASP A N 1
ATOM 1610 C CA . ASP A 1 193 ? 8.113 2.181 12.014 1.00 49.75 193 ASP A CA 1
ATOM 1611 C C . ASP A 1 193 ? 6.978 2.911 12.765 1.00 49.75 193 ASP A C 1
ATOM 1613 O O . ASP A 1 193 ? 5.987 3.302 12.158 1.00 49.75 193 ASP A O 1
ATOM 1617 N N . LEU A 1 194 ? 7.084 3.132 14.082 1.00 42.84 194 LEU A N 1
ATOM 1618 C CA . LEU A 1 194 ? 5.977 3.697 14.886 1.00 42.84 194 LEU A CA 1
ATOM 1619 C C . LEU A 1 194 ? 5.991 5.231 14.931 1.00 42.84 194 LEU A C 1
ATOM 1621 O O . LEU A 1 194 ? 4.946 5.863 15.088 1.00 42.84 194 LEU A O 1
ATOM 1625 N N . ALA A 1 195 ? 7.156 5.855 14.739 1.00 47.53 195 ALA A N 1
ATOM 1626 C CA . ALA A 1 195 ? 7.258 7.309 14.597 1.00 47.53 195 ALA A CA 1
ATOM 1627 C C . ALA A 1 195 ? 6.533 7.825 13.335 1.00 47.53 195 ALA A C 1
ATOM 1629 O O . ALA A 1 195 ? 6.073 8.970 13.311 1.00 47.53 195 ALA A O 1
ATOM 1630 N N . CYS A 1 196 ? 6.361 6.957 12.331 1.00 50.16 196 CYS A N 1
ATOM 1631 C CA . CYS A 1 196 ? 5.598 7.218 11.111 1.00 50.16 196 CYS A CA 1
ATOM 1632 C C . CYS A 1 196 ? 4.095 7.416 11.358 1.00 50.16 196 CYS A C 1
ATOM 1634 O O . CYS A 1 196 ? 3.409 7.966 10.499 1.00 50.16 196 CYS A O 1
ATOM 1636 N N . GLU A 1 197 ? 3.567 7.000 12.518 1.00 50.16 197 GLU A N 1
ATOM 1637 C CA . GLU A 1 197 ? 2.128 7.053 12.784 1.00 50.16 197 GLU A CA 1
ATOM 1638 C C . GLU A 1 197 ? 1.629 8.432 13.262 1.00 50.16 197 GLU A C 1
ATOM 1640 O O . GLU A 1 197 ? 0.439 8.743 13.171 1.00 50.16 197 GLU A O 1
ATOM 1645 N N . LYS A 1 198 ? 2.531 9.309 13.724 1.00 50.88 198 LYS A N 1
ATOM 1646 C CA . LYS A 1 198 ? 2.177 10.623 14.294 1.00 50.88 198 LYS A CA 1
ATOM 1647 C C . LYS A 1 198 ? 1.472 11.589 13.320 1.00 50.88 198 LYS A C 1
ATOM 1649 O O . LYS A 1 198 ? 0.515 12.237 13.743 1.00 50.88 198 LYS A O 1
ATOM 1654 N N . PRO A 1 199 ? 1.861 11.719 12.035 1.00 55.16 199 PRO A N 1
ATOM 1655 C CA . PRO A 1 199 ? 1.143 12.581 11.092 1.00 55.16 199 PRO A CA 1
ATOM 1656 C C . PRO A 1 199 ? -0.125 11.937 10.490 1.00 55.16 199 PRO A C 1
ATOM 1658 O O . PRO A 1 199 ? -0.853 12.616 9.757 1.00 55.16 199 PRO A O 1
ATOM 1661 N N . LEU A 1 200 ? -0.423 10.660 10.787 1.00 56.25 200 LEU A N 1
ATOM 1662 C CA . LEU A 1 200 ? -1.490 9.892 10.127 1.00 56.25 200 LEU A CA 1
ATOM 1663 C C . LEU A 1 200 ? -2.887 10.504 10.239 1.00 56.25 200 LEU A C 1
ATOM 1665 O O . LEU A 1 200 ? -3.571 10.533 9.215 1.00 56.25 200 LEU A O 1
ATOM 1669 N N . PRO A 1 201 ? -3.355 11.007 11.400 1.00 55.22 201 PRO A N 1
ATOM 1670 C CA . PRO A 1 201 ? -4.715 11.532 11.486 1.00 55.22 201 PRO A CA 1
ATOM 1671 C C . PRO A 1 201 ? -4.910 12.741 10.567 1.00 55.22 201 PRO A C 1
ATOM 1673 O O . PRO A 1 201 ? -5.862 12.770 9.790 1.00 55.22 201 PRO A O 1
ATOM 1676 N N . SER A 1 202 ? -3.962 13.682 10.559 1.00 52.97 202 SER A N 1
ATOM 1677 C CA . SER A 1 202 ? -3.993 14.880 9.706 1.00 52.97 202 SER A CA 1
ATOM 1678 C C . SER A 1 202 ? -3.954 14.538 8.207 1.00 52.97 202 SER A C 1
ATOM 1680 O O . SER A 1 202 ? -4.665 15.146 7.400 1.00 52.97 202 SER A O 1
ATOM 1682 N N . ILE A 1 203 ? -3.175 13.521 7.825 1.00 58.22 203 ILE A N 1
ATOM 1683 C CA . ILE A 1 203 ? -3.102 13.024 6.442 1.00 58.22 203 ILE A CA 1
ATOM 1684 C C . ILE A 1 203 ? -4.402 12.299 6.049 1.00 58.22 203 ILE A C 1
ATOM 1686 O O . ILE A 1 203 ? -4.981 12.589 5.005 1.00 58.22 203 ILE A O 1
ATOM 1690 N N . CYS A 1 204 ? -4.936 11.419 6.897 1.00 56.12 204 CYS A N 1
ATOM 1691 C CA . CYS A 1 204 ? -6.174 10.683 6.622 1.00 56.12 204 CYS A CA 1
ATOM 1692 C C . CYS A 1 204 ? -7.384 11.607 6.415 1.00 56.12 204 CYS A C 1
ATOM 1694 O O . CYS A 1 204 ? -8.249 11.320 5.588 1.00 56.12 204 CYS A O 1
ATOM 1696 N N . LEU A 1 205 ? -7.455 12.735 7.120 1.00 53.47 205 LEU A N 1
ATOM 1697 C CA . LEU A 1 205 ? -8.576 13.678 7.018 1.00 53.47 205 LEU A CA 1
ATOM 1698 C C . LEU A 1 205 ? -8.503 14.575 5.787 1.00 53.47 205 LEU A C 1
ATOM 1700 O O . LEU A 1 205 ? -9.536 14.862 5.179 1.00 53.47 205 LEU A O 1
ATOM 1704 N N . SER A 1 206 ? -7.293 14.992 5.407 1.00 52.72 206 SER A N 1
ATOM 1705 C CA . SER A 1 206 ? -7.078 15.718 4.152 1.00 52.72 206 SER A CA 1
ATOM 1706 C C . SER A 1 206 ? -7.407 14.828 2.949 1.00 52.72 206 SER A C 1
ATOM 1708 O O . SER A 1 206 ? -8.086 15.273 2.026 1.00 52.72 206 SER A O 1
ATOM 1710 N N . ILE A 1 207 ? -7.062 13.538 3.020 1.00 53.38 207 ILE A N 1
ATOM 1711 C CA . ILE A 1 207 ? -7.413 12.523 2.015 1.00 53.38 207 ILE A CA 1
ATOM 1712 C C . ILE A 1 207 ? -8.924 12.233 1.969 1.00 53.38 207 ILE A C 1
ATOM 1714 O O . ILE A 1 207 ? -9.489 12.045 0.892 1.00 53.38 207 ILE A O 1
ATOM 1718 N N . SER A 1 208 ? -9.605 12.227 3.118 1.00 52.53 208 SER A N 1
ATOM 1719 C CA . SER A 1 208 ? -11.046 11.936 3.204 1.00 52.53 208 SER A CA 1
ATOM 1720 C C . SER A 1 208 ? -11.944 13.084 2.709 1.00 52.53 208 SER A C 1
ATOM 1722 O O . SER A 1 208 ? -13.166 12.949 2.739 1.00 52.53 208 SER A O 1
ATOM 1724 N N . GLY A 1 209 ? -11.373 14.218 2.275 1.00 45.91 209 GLY A N 1
ATOM 1725 C CA . GLY A 1 209 ? -12.131 15.424 1.908 1.00 45.91 209 GLY A CA 1
ATOM 1726 C C . GLY A 1 209 ? -12.800 16.103 3.108 1.00 45.91 209 GLY A C 1
ATOM 1727 O O . GLY A 1 209 ? -13.756 16.853 2.949 1.00 45.91 209 GLY A O 1
ATOM 1728 N N . ILE A 1 210 ? -12.318 15.802 4.314 1.00 44.03 210 ILE A N 1
ATOM 1729 C CA . ILE A 1 210 ? -12.917 16.203 5.585 1.00 44.03 210 ILE A CA 1
ATOM 1730 C C . ILE A 1 210 ? -12.330 17.544 6.092 1.00 44.03 210 ILE A C 1
ATOM 1732 O O . ILE A 1 210 ? -12.940 18.214 6.918 1.00 44.03 210 ILE A O 1
ATOM 1736 N N . LEU A 1 211 ? -11.180 17.969 5.556 1.00 33.41 211 LEU A N 1
ATOM 1737 C CA . LEU A 1 211 ? -10.482 19.224 5.887 1.00 33.41 211 LEU A CA 1
ATOM 1738 C C . LEU A 1 211 ? -10.572 20.318 4.794 1.00 33.41 211 LEU A C 1
ATOM 1740 O O . LEU A 1 211 ? -9.729 21.213 4.774 1.00 33.41 211 LEU A O 1
ATOM 1744 N N . MET A 1 212 ? -11.561 20.262 3.891 1.00 31.61 212 MET A N 1
ATOM 1745 C CA . MET A 1 212 ? -11.854 21.368 2.956 1.00 31.61 212 MET A CA 1
ATOM 1746 C C . MET A 1 212 ? -12.859 22.366 3.529 1.00 31.61 212 MET A C 1
ATOM 1748 O O . MET A 1 212 ? -13.886 21.914 4.082 1.00 31.61 212 MET A O 1
#

Foldseek 3Di:
DDKDWDELLCLVVCVQLLVPFDDPAPCSDPLVVRLQDDQAWIWIWDDPDPFKIWIWTAGDPVCRVVIAIAAIRGPVDHDDLVRVLVCCVVVVHDHHPPDDPVNCVVCVCSVVRDDDDDPPPRDDDDDDPCCVVVVDDDVSPVVVVVVVVCCVPDVVVVNDDDDDDAPVCLVVVLVVLVVVCVVVVVVPPPCSPSVSNNCSSVSVCSSVVRPD

pLDDT: mean 87.16, std 15.02, range [31.61, 98.12]

Secondary structure (DSSP, 8-state):
---EE--GGGHHHHHHHHTT----SGGG-HHHHHHT-SSSEEEEEEESSSSEEEEEEEE-TTTGGG-EEEPPEETT-PPPHHHHHHHHHHHT---EES--HHHHHH-TTGGGT------TT-------HHHHHH--SGGGHHHHHHHHHHIIIIITTT--------GGGHHHHHHHHHHHHHHHTTTSTT-HHHHTTTTHHHHHHHHTT---